Protein AF-0000000080331814 (afdb_homodimer)

pLDDT: mean 89.41, std 17.68, range [26.25, 98.94]

Organism: NCBI:txid40318

Sequence (288 aa):
MAIQRHTEAPDCISMGGTANLFTMTERSGIGAMTGTIDGAAYGENTSDLNSVGNGRFEYTMCHVFLDKCGSKLRTQDRAVLQTSTEDGVSTLEVEYTVVEATGRFAGYGGAFRSRGWLSMREGENGIDQHAVGVVRFEGEICRKMAIQRHTEAPDCISMGGTANLFTMTERSGIGAMTGTIDGAAYGENTSDLNSVGNGRFEYTMCHVFLDKCGSKLRTQDRAVLQTSTEDGVSTLEVEYTVVEATGRFAGYGGAFRSRGWLSMREGENGIDQHAVGVVRFEGEICRK

Nearest PDB structures (foldseek):
  8wv0-assembly1_B  TM=3.556E-01  e=1.911E+00  Burkholderia pseudomallei
  5mds-assembly1_C  TM=2.615E-01  e=4.625E-01  Vibrio harveyi
  8wv0-assembly1_A  TM=2.380E-01  e=8.075E-01  Burkholderia pseudomallei
  7nsu-assembly1_F  TM=1.486E-01  e=2.866E+00  Escherichia coli K-12
  5mds-assembly1_C  TM=2.625E-01  e=1.090E+00  Vibrio harveyi

Solvent-accessible surface area (backbone atoms only — not comparable to full-atom values): 14308 Å² total; per-residue (Å²): 130,84,75,74,72,71,76,71,80,70,64,57,47,72,38,40,38,37,29,29,34,40,35,77,51,100,48,32,32,40,24,9,31,41,54,67,54,41,8,18,34,40,40,34,55,74,45,67,80,37,76,77,54,93,54,28,30,40,32,33,30,36,37,43,38,32,24,52,87,64,25,34,40,30,29,51,30,46,37,39,40,38,54,42,92,81,79,48,46,24,40,38,38,37,40,37,31,50,76,42,42,32,68,88,41,45,66,42,32,51,49,37,35,35,43,36,39,38,29,55,75,86,71,75,72,82,81,77,77,45,35,39,33,42,34,38,34,39,48,46,32,31,54,121,129,82,75,76,74,71,75,71,80,68,65,56,47,73,38,40,38,40,27,28,35,40,33,76,53,99,50,32,31,39,22,10,31,41,52,67,54,42,10,18,33,41,38,36,53,72,45,70,81,36,76,75,54,93,52,26,30,40,34,33,31,36,36,42,38,33,24,52,85,63,26,33,41,30,28,50,27,46,36,39,38,38,55,40,91,81,79,46,47,23,38,39,36,37,40,37,32,51,76,45,42,33,67,91,40,47,64,42,33,51,47,37,36,34,43,36,38,37,29,52,76,87,73,74,75,78,82,79,76,44,35,40,33,43,34,39,35,40,48,46,32,31,54,122

Foldseek 3Di:
DPPPPPVPQDQKDWDWWKWKKKAQDPFKIKTQTDDPAGGIKIKGFPFDWDDPDQQKTKGKMWMWGAHPVGKIWIWIKIKMWHADPPPQKIKIKMKTWTDDTDDSCPQKTDIKMKIWIKHQDPDDDDPRRMIIIMIIITDMIGGD/DPPPPPVPQDQKDWDWWKWKKKAADPFKIKIQTDDPAGGIKIKGFPFDWDDPDPQKTKGKMWMWGAHPVGKIWIWIKIKMWHADPPPQKIKIKMKTWTDDTDDSCPQKTDIKMKIWIKHQDPDDDPPRGMIIIMIIITDMIGGD

Secondary structure (DSSP, 8-state):
----------SEEEEEEEEEEEESSSSEEEEEEEESS-EEEEEEESS--EEEETTEEEEEEEEEEEETTS-EEEEEEEEEEE--SSSSEEEEEEEEEEEEE-GGGTTEEEEEEEEEEEEE-S-S-GGG--EEEEEEEEEEEEE-/----------SEEEEEEEEEEEESSSSEEEEEEEESS-EEEEEEESS--EEEETTEEEEEEEEEEEETTS-EEEEEEEEEEE--SSSSEEEEEEEEEEEEE-GGGTTEEEEEEEEEEEEE-S-S-GGG--EEEEEEEEEEEEE-

Radius of gyration: 20.32 Å; Cα contacts (8 Å, |Δi|>4): 797; chains: 2; bounding box: 65×54×67 Å

Structure (mmCIF, N/CA/C/O backbone):
data_AF-0000000080331814-model_v1
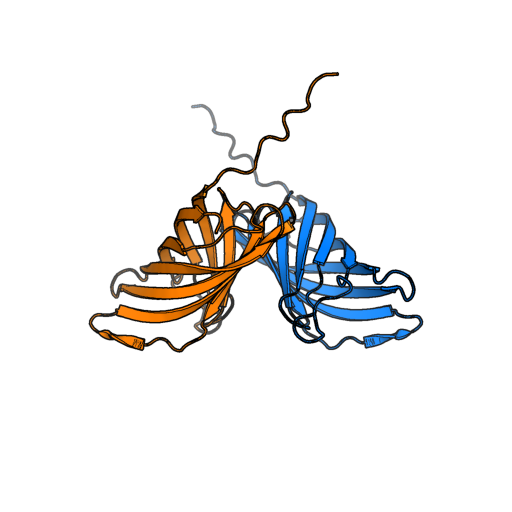#
loop_
_entity.id
_entity.type
_entity.pdbx_description
1 polymer 'Dirigent protein'
#
loop_
_atom_site.group_PDB
_atom_site.id
_atom_site.type_symbol
_atom_site.label_atom_id
_atom_site.label_alt_id
_atom_site.label_comp_id
_atom_site.label_asym_id
_atom_site.label_entity_id
_atom_site.label_seq_id
_atom_site.pdbx_PDB_ins_code
_atom_site.Cartn_x
_atom_site.Cartn_y
_atom_site.Cartn_z
_atom_site.occupancy
_atom_site.B_iso_or_equiv
_atom_site.auth_seq_id
_atom_site.auth_comp_id
_atom_site.auth_asym_id
_atom_site.auth_atom_id
_atom_site.pdbx_PDB_model_num
ATOM 1 N N . MET A 1 1 ? 9.82 -7.922 43.5 1 26.25 1 MET A N 1
ATOM 2 C CA . MET A 1 1 ? 8.844 -7.785 42.406 1 26.25 1 MET A CA 1
ATOM 3 C C . MET A 1 1 ? 9.219 -6.641 41.469 1 26.25 1 MET A C 1
ATOM 5 O O . MET A 1 1 ? 9.258 -5.48 41.875 1 26.25 1 MET A O 1
ATOM 9 N N . ALA A 1 2 ? 10.078 -6.883 40.469 1 36.19 2 ALA A N 1
ATOM 10 C CA . ALA A 1 2 ? 10.508 -5.836 39.531 1 36.19 2 ALA A CA 1
ATOM 11 C C . ALA A 1 2 ? 9.305 -5.145 38.875 1 36.19 2 ALA A C 1
ATOM 13 O O . ALA A 1 2 ? 8.398 -5.809 38.375 1 36.19 2 ALA A O 1
ATOM 14 N N . ILE A 1 3 ? 8.891 -4.047 39.312 1 35.62 3 ILE A N 1
ATOM 15 C CA . ILE A 1 3 ? 7.82 -3.277 38.688 1 35.62 3 ILE A CA 1
ATOM 16 C C . ILE A 1 3 ? 8.094 -3.135 37.188 1 35.62 3 ILE A C 1
ATOM 18 O O . ILE A 1 3 ? 9.148 -2.65 36.812 1 35.62 3 ILE A O 1
ATOM 22 N N . GLN A 1 4 ? 7.77 -4.066 36.375 1 38.66 4 GLN A N 1
ATOM 23 C CA . GLN A 1 4 ? 7.746 -3.889 34.906 1 38.66 4 GLN A CA 1
ATOM 24 C C . GLN A 1 4 ? 7.199 -2.514 34.531 1 38.66 4 GLN A C 1
ATOM 26 O O . GLN A 1 4 ? 6.051 -2.191 34.844 1 38.66 4 GLN A O 1
ATOM 31 N N . ARG A 1 5 ? 7.957 -1.479 34.688 1 39.69 5 ARG A N 1
ATOM 32 C CA . ARG A 1 5 ? 7.613 -0.123 34.25 1 39.69 5 ARG A CA 1
ATOM 33 C C . ARG A 1 5 ? 6.855 -0.128 32.938 1 39.69 5 ARG A C 1
ATOM 35 O O . ARG A 1 5 ? 7.367 -0.611 31.922 1 39.69 5 ARG A O 1
ATOM 42 N N . HIS A 1 6 ? 5.555 -0.358 32.938 1 45.66 6 HIS A N 1
ATOM 43 C CA . HIS A 1 6 ? 4.699 -0.081 31.781 1 45.66 6 HIS A CA 1
ATOM 44 C C . HIS A 1 6 ? 5.129 1.192 31.062 1 45.66 6 HIS A C 1
ATOM 46 O O . HIS A 1 6 ? 5.082 2.281 31.641 1 45.66 6 HIS A O 1
ATOM 52 N N . THR A 1 7 ? 6.152 1.282 30.422 1 54.88 7 THR A N 1
ATOM 53 C CA . THR A 1 7 ? 6.617 2.475 29.719 1 54.88 7 THR A CA 1
ATOM 54 C C . THR A 1 7 ? 5.441 3.236 29.109 1 54.88 7 THR A C 1
ATOM 56 O O . THR A 1 7 ? 4.699 2.688 28.297 1 54.88 7 THR A O 1
ATOM 59 N N . GLU A 1 8 ? 4.816 4.121 29.828 1 68.38 8 GLU A N 1
ATOM 60 C CA . GLU A 1 8 ? 3.688 4.969 29.453 1 68.38 8 GLU A CA 1
ATOM 61 C C . GLU A 1 8 ? 3.852 5.527 28.047 1 68.38 8 GLU A C 1
ATOM 63 O O . GLU A 1 8 ? 4.945 5.938 27.656 1 68.38 8 GLU A O 1
ATOM 68 N N . ALA A 1 9 ? 2.961 5.18 27.109 1 80.56 9 ALA A N 1
ATOM 69 C CA . ALA A 1 9 ? 2.943 5.754 25.766 1 80.56 9 ALA A CA 1
ATOM 70 C C . ALA A 1 9 ? 3.227 7.254 25.812 1 80.56 9 ALA A C 1
ATOM 72 O O . ALA A 1 9 ? 2.703 7.965 26.672 1 80.56 9 ALA A O 1
ATOM 73 N N . PRO A 1 10 ? 4.25 7.801 25.078 1 91.56 10 PRO A N 1
ATOM 74 C CA . PRO A 1 10 ? 4.594 9.227 25.047 1 91.56 10 PRO A CA 1
ATOM 75 C C . PRO A 1 10 ? 3.396 10.117 24.734 1 91.56 10 PRO A C 1
ATOM 77 O O . PRO A 1 10 ? 2.4 9.648 24.188 1 91.56 10 PRO A O 1
ATOM 80 N N . ASP A 1 11 ? 3.469 11.375 25.109 1 96 11 ASP A N 1
ATOM 81 C CA . ASP A 1 11 ? 2.42 12.352 24.828 1 96 11 ASP A CA 1
ATOM 82 C C . ASP A 1 11 ? 2.309 12.617 23.328 1 96 11 ASP A C 1
ATOM 84 O O . ASP A 1 11 ? 1.222 12.906 22.828 1 96 11 ASP A O 1
ATOM 88 N N . CYS A 1 12 ? 3.5 12.609 22.703 1 98.19 12 CYS A N 1
ATOM 89 C CA . CYS A 1 12 ? 3.527 12.828 21.266 1 98.19 12 CYS A CA 1
ATOM 90 C C . CYS A 1 12 ? 4.398 11.789 20.578 1 98.19 12 CYS A C 1
ATOM 92 O O . CYS A 1 12 ? 5.352 11.273 21.156 1 98.19 12 CYS A O 1
ATOM 94 N N . ILE A 1 13 ? 4.074 11.469 19.328 1 98.06 13 ILE A N 1
ATOM 95 C CA . ILE A 1 13 ? 4.875 10.648 18.438 1 98.06 13 ILE A CA 1
ATOM 96 C C . ILE A 1 13 ? 5.469 11.516 17.328 1 98.06 13 ILE A C 1
ATOM 98 O O . ILE A 1 13 ? 4.738 12.211 16.609 1 98.06 13 ILE A O 1
ATOM 102 N N . SER A 1 14 ? 6.828 11.523 17.297 1 98.31 14 SER A N 1
ATOM 103 C CA . SER A 1 14 ? 7.488 12.18 16.172 1 98.31 14 SER A CA 1
ATOM 104 C C . SER A 1 14 ? 7.277 11.406 14.875 1 98.31 14 SER A C 1
ATOM 106 O O . SER A 1 14 ? 7.562 10.203 14.812 1 98.31 14 SER A O 1
ATOM 108 N N . MET A 1 15 ? 6.801 12.148 13.93 1 98.44 15 MET A N 1
ATOM 109 C CA . MET A 1 15 ? 6.613 11.562 12.602 1 98.44 15 MET A CA 1
ATOM 110 C C . MET A 1 15 ? 7.789 11.898 11.688 1 98.44 15 MET A C 1
ATOM 112 O O . MET A 1 15 ? 8.164 13.062 11.555 1 98.44 15 MET A O 1
ATOM 116 N N . GLY A 1 16 ? 8.367 10.844 11.117 1 98.56 16 GLY A N 1
ATOM 117 C CA . GLY A 1 16 ? 9.484 11.055 10.211 1 98.56 16 GLY A CA 1
ATOM 118 C C . GLY A 1 16 ? 9.805 9.844 9.367 1 98.56 16 GLY A C 1
ATOM 119 O O . GLY A 1 16 ? 9.617 8.703 9.805 1 98.56 16 GLY A O 1
ATOM 120 N N . GLY A 1 17 ? 10.297 10.125 8.164 1 98.62 17 GLY A N 1
ATOM 121 C CA . GLY A 1 17 ? 10.688 9.055 7.25 1 98.62 17 GLY A CA 1
ATOM 122 C C . GLY A 1 17 ? 10.508 9.43 5.789 1 98.62 17 GLY A C 1
ATOM 123 O O . GLY A 1 17 ? 10.445 10.609 5.445 1 98.62 17 GLY A O 1
ATOM 124 N N . T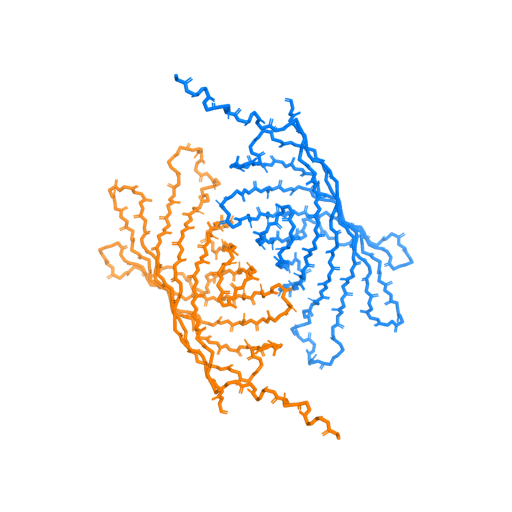HR A 1 18 ? 10.562 8.359 4.941 1 98.75 18 THR A N 1
ATOM 125 C CA . THR A 1 18 ? 10.43 8.523 3.498 1 98.75 18 THR A CA 1
ATOM 126 C C . THR A 1 18 ? 9.477 7.484 2.92 1 98.75 18 THR A C 1
ATOM 128 O O . THR A 1 18 ? 9.156 6.496 3.582 1 98.75 18 THR A O 1
ATOM 131 N N . ALA A 1 19 ? 9.016 7.805 1.77 1 98.62 19 ALA A N 1
ATOM 132 C CA . ALA A 1 19 ? 8.195 6.852 1.021 1 98.62 19 ALA A CA 1
ATOM 133 C C . ALA A 1 19 ? 8.531 6.895 -0.467 1 98.62 19 ALA A C 1
ATOM 135 O O . ALA A 1 19 ? 8.648 7.973 -1.053 1 98.62 19 ALA A O 1
ATOM 136 N N . AS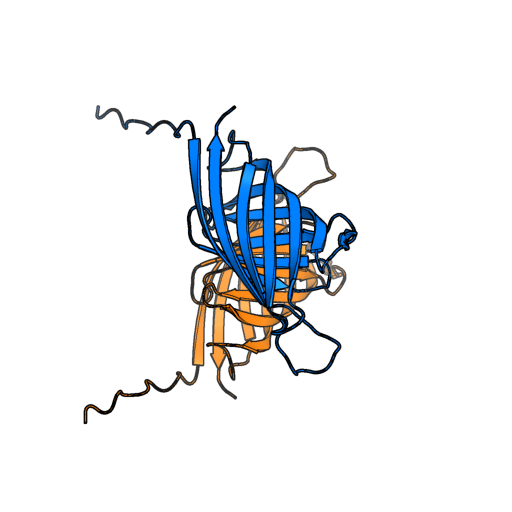N A 1 20 ? 8.742 5.754 -1.083 1 98.31 20 ASN A N 1
ATOM 137 C CA . ASN A 1 20 ? 8.656 5.629 -2.533 1 98.31 20 ASN A CA 1
ATOM 138 C C . ASN A 1 20 ? 7.211 5.434 -2.994 1 98.31 20 ASN A C 1
ATOM 140 O O . ASN A 1 20 ? 6.473 4.633 -2.418 1 98.31 20 ASN A O 1
ATOM 144 N N . LEU A 1 21 ? 6.871 6.148 -3.994 1 96.94 21 LEU A N 1
ATOM 145 C CA . LEU A 1 21 ? 5.473 6.148 -4.414 1 96.94 21 LEU A CA 1
ATOM 146 C C . LEU A 1 21 ? 5.34 5.664 -5.855 1 96.94 21 LEU A C 1
ATOM 148 O O . LEU A 1 21 ? 6.262 5.828 -6.656 1 96.94 21 LEU A O 1
ATOM 152 N N . PHE A 1 22 ? 4.168 5.133 -6.176 1 95.94 22 PHE A N 1
ATOM 153 C CA . PHE A 1 22 ? 3.742 4.699 -7.5 1 95.94 22 PHE A CA 1
ATOM 154 C C . PHE A 1 22 ? 2.264 4.996 -7.719 1 95.94 22 PHE A C 1
ATOM 156 O O . PHE A 1 22 ? 1.422 4.625 -6.898 1 95.94 22 PHE A O 1
ATOM 163 N N . THR A 1 23 ? 1.983 5.738 -8.773 1 95.12 23 THR A N 1
ATOM 164 C CA . THR A 1 23 ? 0.582 5.992 -9.086 1 95.12 23 THR A CA 1
ATOM 165 C C . THR A 1 23 ? -0.022 4.824 -9.859 1 95.12 23 THR A C 1
ATOM 167 O O . THR A 1 23 ? 0.561 4.352 -10.836 1 95.12 23 THR A O 1
ATOM 170 N N . MET A 1 24 ? -1.167 4.426 -9.445 1 93.5 24 MET A N 1
ATOM 171 C CA . MET A 1 24 ? -1.86 3.305 -10.078 1 93.5 24 MET A CA 1
ATOM 172 C C . MET A 1 24 ? -2.863 3.801 -11.109 1 93.5 24 MET A C 1
ATOM 174 O O . MET A 1 24 ? -3.049 3.168 -12.156 1 93.5 24 MET A O 1
ATOM 178 N N . THR A 1 25 ? -3.586 4.828 -10.734 1 92.31 25 THR A N 1
ATOM 179 C CA . 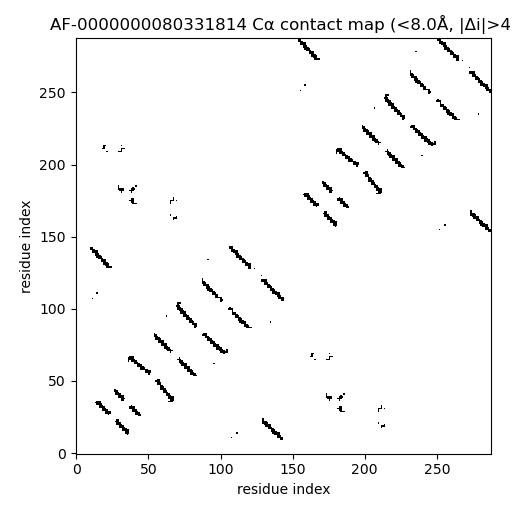THR A 1 25 ? -4.512 5.523 -11.617 1 92.31 25 THR A CA 1
ATOM 180 C C . THR A 1 25 ? -4.242 7.027 -11.609 1 92.31 25 THR A C 1
ATOM 182 O O . THR A 1 25 ? -3.303 7.492 -10.961 1 92.31 25 THR A O 1
ATOM 185 N N . GLU A 1 26 ? -5.074 7.766 -12.266 1 88.62 26 GLU A N 1
ATOM 186 C CA . GLU A 1 26 ? -4.965 9.219 -12.234 1 88.62 26 GLU A CA 1
ATOM 187 C C . GLU A 1 26 ? -5.32 9.773 -10.859 1 88.62 26 GLU A C 1
ATOM 189 O O . GLU A 1 26 ? -4.992 10.922 -10.539 1 88.62 26 GLU A O 1
ATOM 194 N N . ARG A 1 27 ? -5.93 8.906 -10.008 1 94.25 27 ARG A N 1
ATOM 195 C CA . ARG A 1 27 ? -6.461 9.461 -8.766 1 94.25 27 ARG A CA 1
ATOM 196 C C . ARG A 1 27 ? -5.902 8.719 -7.551 1 94.25 27 ARG A C 1
ATOM 198 O O . ARG A 1 27 ? -6.18 9.086 -6.41 1 94.25 27 ARG A O 1
ATOM 205 N N . SER A 1 28 ? -5.156 7.633 -7.867 1 96.31 28 SER A N 1
ATOM 206 C CA . SER A 1 28 ? -4.762 6.844 -6.707 1 96.31 28 SER A CA 1
ATOM 207 C C . SER A 1 28 ? -3.332 6.332 -6.844 1 96.31 28 SER A C 1
ATOM 209 O O . SER A 1 28 ? -2.807 6.238 -7.957 1 96.31 28 SER A O 1
ATOM 211 N N . GLY A 1 29 ? -2.688 6.055 -5.73 1 97.12 29 GLY A N 1
ATOM 212 C CA . GLY A 1 29 ? -1.343 5.508 -5.68 1 97.12 29 GLY A CA 1
ATOM 213 C C . GLY A 1 29 ? -1.039 4.789 -4.379 1 97.12 29 GLY A C 1
ATOM 214 O O . GLY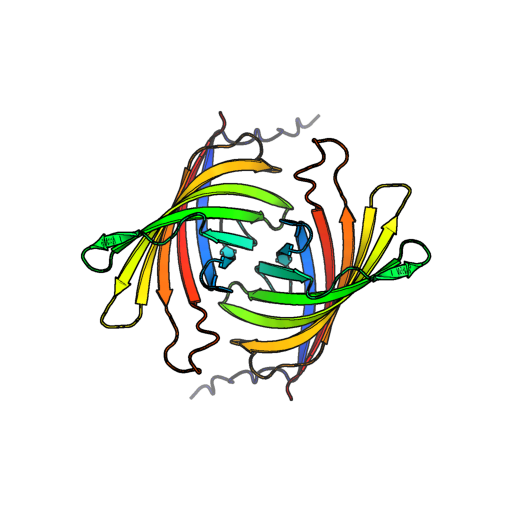 A 1 29 ? -1.837 4.832 -3.439 1 97.12 29 GLY A O 1
ATOM 215 N N . ILE A 1 30 ? 0.122 4.133 -4.387 1 98.5 30 ILE A N 1
ATOM 216 C CA . ILE A 1 30 ? 0.613 3.461 -3.189 1 98.5 30 ILE A CA 1
ATOM 217 C C . ILE A 1 30 ? 2.025 3.947 -2.867 1 98.5 30 ILE A C 1
ATOM 219 O O . ILE A 1 30 ? 2.711 4.5 -3.732 1 98.5 30 ILE A O 1
ATOM 223 N N . GLY A 1 31 ? 2.396 3.754 -1.616 1 98.62 31 GLY A N 1
ATOM 224 C CA . GLY A 1 31 ? 3.736 4.078 -1.151 1 98.62 31 GLY A CA 1
ATOM 225 C C . GLY A 1 31 ? 4.32 3.02 -0.233 1 98.62 31 GLY A C 1
ATOM 226 O O . GLY A 1 31 ? 3.609 2.457 0.604 1 98.62 31 GLY A O 1
ATOM 227 N N . ALA A 1 32 ? 5.539 2.697 -0.421 1 98.81 32 ALA A N 1
ATOM 228 C CA . ALA A 1 32 ? 6.328 1.922 0.534 1 98.81 32 ALA A CA 1
ATOM 229 C C . ALA A 1 32 ? 7.07 2.836 1.503 1 98.81 32 ALA A C 1
ATOM 231 O O . ALA A 1 32 ? 7.926 3.625 1.09 1 98.81 32 ALA A O 1
ATOM 232 N N . MET A 1 33 ? 6.734 2.672 2.76 1 98.62 33 MET A N 1
ATOM 233 C CA . MET A 1 33 ? 7.16 3.654 3.754 1 98.62 33 MET A CA 1
ATOM 234 C C . MET A 1 33 ? 8.32 3.119 4.59 1 98.62 33 MET A C 1
ATOM 236 O O . MET A 1 33 ? 8.336 1.941 4.949 1 98.62 33 MET A O 1
ATOM 240 N N . THR A 1 34 ? 9.211 4.047 4.91 1 98.44 34 THR A N 1
ATOM 241 C CA . THR A 1 34 ? 10.289 3.824 5.863 1 98.44 34 THR A CA 1
ATOM 242 C C . THR A 1 34 ? 10.328 4.93 6.91 1 98.44 34 THR A C 1
ATOM 244 O O . THR A 1 34 ? 10.344 6.113 6.574 1 98.44 34 THR A O 1
ATOM 247 N N . GLY A 1 35 ? 10.414 4.578 8.219 1 98.44 35 GLY A N 1
ATOM 248 C CA . GLY A 1 35 ? 10.43 5.551 9.297 1 98.44 35 GLY A CA 1
ATOM 249 C C . GLY A 1 35 ? 9.445 5.234 10.406 1 98.44 35 GLY A C 1
ATOM 250 O O . GLY A 1 35 ? 9.297 4.074 10.805 1 98.44 35 GLY A O 1
ATOM 251 N N . THR A 1 36 ? 8.773 6.297 10.922 1 98.5 36 THR A N 1
ATOM 252 C CA . THR A 1 36 ? 7.797 6.113 11.992 1 98.5 36 THR A CA 1
ATOM 253 C C . THR A 1 36 ? 6.695 5.152 11.555 1 98.5 36 THR A C 1
ATOM 255 O O . THR A 1 36 ? 6.234 4.328 12.352 1 98.5 36 THR A O 1
ATOM 258 N N . ILE A 1 37 ? 6.293 5.391 10.359 1 98.12 37 ILE A N 1
ATOM 259 C CA . ILE A 1 37 ? 5.496 4.348 9.727 1 98.12 37 ILE A CA 1
ATOM 260 C C . ILE A 1 37 ? 6.379 3.504 8.812 1 98.12 37 ILE A C 1
ATOM 262 O O . ILE A 1 37 ? 6.988 4.027 7.871 1 98.12 37 ILE A O 1
ATOM 266 N N . ASP A 1 38 ? 6.477 2.256 9.156 1 98.5 38 ASP A N 1
ATOM 267 C CA . ASP A 1 38 ? 7.195 1.267 8.352 1 98.5 38 ASP A CA 1
ATOM 268 C C . ASP A 1 38 ? 6.23 0.259 7.73 1 98.5 38 ASP A C 1
ATOM 270 O O . ASP A 1 38 ? 5.832 -0.711 8.383 1 98.5 38 ASP A O 1
ATOM 274 N N . GLY A 1 39 ? 5.836 0.552 6.52 1 98.62 39 GLY A N 1
ATOM 275 C CA . GLY A 1 39 ? 4.805 -0.253 5.883 1 98.62 39 GLY A CA 1
ATOM 276 C C . GLY A 1 39 ? 4.266 0.366 4.609 1 98.62 39 GLY A C 1
ATOM 277 O O . GLY A 1 39 ? 5.031 0.737 3.719 1 98.62 39 GLY A O 1
ATOM 278 N N . ALA A 1 40 ? 2.975 0.422 4.551 1 98.81 40 ALA A N 1
ATOM 279 C CA . ALA A 1 40 ? 2.324 0.767 3.287 1 98.81 40 ALA A CA 1
ATOM 280 C C . ALA A 1 40 ? 1.476 2.027 3.434 1 98.81 40 ALA A C 1
ATOM 282 O O . ALA A 1 40 ? 0.98 2.326 4.523 1 98.81 40 ALA A O 1
ATOM 283 N N . ALA A 1 41 ? 1.291 2.738 2.389 1 98.88 41 ALA A N 1
ATOM 284 C CA . ALA A 1 41 ? 0.32 3.824 2.279 1 98.88 41 ALA A CA 1
ATOM 285 C C . ALA A 1 41 ? -0.486 3.711 0.988 1 98.88 41 ALA A C 1
ATOM 287 O O . ALA A 1 41 ? 0.057 3.354 -0.06 1 98.88 41 ALA A O 1
ATOM 288 N N . TYR A 1 42 ? -1.752 3.938 1.095 1 98.75 42 TYR A N 1
ATOM 289 C CA . TYR A 1 42 ? -2.637 4.16 -0.042 1 98.75 42 TYR A CA 1
ATOM 290 C C . TYR A 1 42 ? -3.203 5.578 -0.023 1 98.75 42 TYR A C 1
ATOM 292 O O . TYR A 1 42 ? -3.65 6.059 1.021 1 98.75 42 TYR A O 1
ATOM 300 N N . GLY A 1 43 ? -3.152 6.258 -1.164 1 98.5 43 GLY A N 1
ATOM 301 C CA . GLY A 1 43 ? -3.723 7.59 -1.302 1 98.5 43 GLY A CA 1
ATOM 302 C C . GLY A 1 43 ? -4.66 7.715 -2.488 1 98.5 43 GLY A C 1
ATOM 303 O O . GLY A 1 43 ? -4.43 7.109 -3.535 1 98.5 43 GLY A O 1
ATOM 304 N N . GLU A 1 44 ? -5.629 8.562 -2.307 1 98 44 GLU A N 1
ATOM 305 C CA . GLU A 1 44 ? -6.578 8.836 -3.381 1 98 44 GLU A CA 1
ATOM 306 C C . GLU A 1 44 ? -7.055 10.281 -3.34 1 98 44 GLU A C 1
ATOM 308 O O . GLU A 1 44 ? -7.328 10.82 -2.266 1 98 44 GLU A O 1
ATOM 313 N N . ASN A 1 45 ? -7.191 10.883 -4.543 1 98.25 45 ASN A N 1
ATOM 314 C CA . ASN A 1 45 ? -7.766 12.219 -4.641 1 98.25 45 ASN A CA 1
ATOM 315 C C . ASN A 1 45 ? -9.242 12.227 -4.27 1 98.25 45 ASN A C 1
ATOM 317 O O . ASN A 1 45 ? -10.016 11.406 -4.77 1 98.25 45 ASN A O 1
ATOM 321 N N . THR A 1 46 ? -9.625 13.164 -3.43 1 98.5 46 THR A N 1
ATOM 322 C CA . THR A 1 46 ? -11.031 13.297 -3.064 1 98.5 46 THR A CA 1
ATOM 323 C C . THR A 1 46 ? -11.656 14.508 -3.75 1 98.5 46 THR A C 1
ATOM 325 O O . THR A 1 46 ? -12.867 14.734 -3.637 1 98.5 46 THR A O 1
ATOM 328 N N . SER A 1 47 ? -10.859 15.266 -4.406 1 98.06 47 SER A N 1
ATOM 329 C CA . SER A 1 47 ? -11.328 16.359 -5.25 1 98.06 47 SER A CA 1
ATOM 330 C C . SER A 1 47 ? -10.57 16.406 -6.574 1 98.06 47 SER A C 1
ATOM 332 O O . SER A 1 47 ? -9.555 15.727 -6.73 1 98.06 47 SER A O 1
ATOM 334 N N . ASP A 1 48 ? -11.125 17.125 -7.52 1 96.69 48 ASP A N 1
ATOM 335 C CA . ASP A 1 48 ? -10.383 17.406 -8.742 1 96.69 48 ASP A CA 1
ATOM 336 C C . ASP A 1 48 ? -9.211 18.359 -8.477 1 96.69 48 ASP A C 1
ATOM 338 O O . ASP A 1 48 ? -9.195 19.047 -7.453 1 96.69 48 ASP A O 1
ATOM 342 N N . LEU A 1 49 ? -8.258 18.25 -9.391 1 95.62 49 LEU A N 1
ATOM 343 C CA . LEU A 1 49 ? -7.164 19.219 -9.352 1 95.62 49 LEU A CA 1
ATOM 344 C C . LEU A 1 49 ? -7.664 20.609 -9.711 1 95.62 49 LEU A C 1
ATOM 346 O O . LEU A 1 49 ? -8.273 20.797 -10.758 1 95.62 49 LEU A O 1
ATOM 350 N N . ASN A 1 50 ? -7.383 21.516 -8.797 1 97.12 50 ASN A N 1
ATOM 351 C CA . ASN A 1 50 ? -7.734 22.906 -9.023 1 97.12 50 ASN A CA 1
ATOM 352 C C . ASN A 1 50 ? -6.508 23.75 -9.367 1 97.12 50 ASN A C 1
ATOM 354 O O . ASN A 1 50 ? -5.641 23.969 -8.516 1 97.12 50 ASN A O 1
ATOM 358 N N . SER A 1 51 ? -6.465 24.266 -10.562 1 96 51 SER A N 1
ATOM 359 C CA . SER A 1 51 ? -5.348 25.125 -10.953 1 96 51 SER A CA 1
ATOM 360 C C . SER A 1 51 ? -5.438 26.5 -10.289 1 96 51 SER A C 1
ATOM 362 O O . SER A 1 51 ? -6.473 27.156 -10.359 1 96 51 SER A O 1
ATOM 364 N N . VAL A 1 52 ? -4.324 26.859 -9.641 1 95.12 52 VAL A N 1
ATOM 365 C CA . VAL A 1 52 ? -4.328 28.172 -8.992 1 95.12 52 VAL A CA 1
ATOM 366 C C . VAL A 1 52 ? -3.33 29.094 -9.688 1 95.12 52 VAL A C 1
ATOM 368 O O . VAL A 1 52 ? -2.926 30.125 -9.133 1 95.12 52 VAL A O 1
ATOM 371 N N . GLY A 1 53 ? -2.885 28.656 -10.891 1 91.5 53 GLY A N 1
ATOM 372 C CA . GLY A 1 53 ? -1.987 29.453 -11.711 1 91.5 53 GLY A CA 1
ATOM 373 C C . GLY A 1 53 ? -0.549 28.984 -11.656 1 91.5 53 GLY A C 1
ATOM 374 O O . GLY A 1 53 ? -0.149 28.297 -10.711 1 91.5 53 GLY A O 1
ATOM 375 N N . ASN A 1 54 ? 0.294 29.25 -12.672 1 91 54 ASN A N 1
ATOM 376 C CA . ASN A 1 54 ? 1.734 29.031 -12.75 1 91 54 ASN A CA 1
ATOM 377 C C . ASN A 1 54 ? 2.086 27.562 -12.531 1 91 54 ASN A C 1
ATOM 379 O O . ASN A 1 54 ? 3.053 27.234 -11.828 1 91 54 ASN A O 1
ATOM 383 N N . GLY A 1 55 ? 1.205 26.625 -12.961 1 91.31 55 GLY A N 1
ATOM 384 C CA . GLY A 1 55 ? 1.506 25.203 -12.875 1 91.31 55 GLY A CA 1
ATOM 385 C C . GLY A 1 55 ? 1.253 24.625 -11.5 1 91.31 55 GLY A C 1
ATOM 386 O O . GLY A 1 55 ? 1.717 23.531 -11.188 1 91.31 55 GLY A O 1
ATOM 387 N N . ARG A 1 56 ? 0.589 25.422 -10.742 1 95.12 56 ARG A N 1
ATOM 388 C CA . ARG A 1 56 ? 0.276 25 -9.383 1 95.12 56 ARG A CA 1
ATOM 389 C C . ARG A 1 56 ? -1.163 24.5 -9.281 1 95.12 56 ARG A C 1
ATOM 391 O O . ARG A 1 56 ? -2.086 25.156 -9.766 1 95.12 56 ARG A O 1
ATOM 398 N N . PHE A 1 57 ? -1.306 23.312 -8.602 1 96.56 57 PHE A N 1
ATOM 399 C CA . PHE A 1 57 ? -2.621 22.719 -8.414 1 96.56 57 PHE A CA 1
ATOM 400 C C . PHE A 1 57 ? -2.867 22.406 -6.938 1 96.56 57 PHE A C 1
ATOM 402 O O . PHE A 1 57 ? -1.97 21.938 -6.238 1 96.56 57 PHE A O 1
ATOM 409 N N . GLU A 1 58 ? -4.055 22.672 -6.488 1 98.31 58 GLU A N 1
ATOM 410 C CA . GLU A 1 58 ? -4.5 22.328 -5.145 1 98.31 58 GLU A CA 1
ATOM 411 C C . GLU A 1 58 ? -5.656 21.344 -5.184 1 98.31 58 GLU A C 1
ATOM 413 O O . GLU A 1 58 ? -6.547 21.438 -6.027 1 98.31 58 GLU A O 1
ATOM 418 N N . TYR A 1 59 ? -5.641 20.391 -4.301 1 98.06 59 TYR A N 1
ATOM 419 C CA . TYR A 1 59 ? -6.707 19.406 -4.246 1 98.06 59 TYR A CA 1
ATOM 420 C C . TYR A 1 59 ? -6.723 18.688 -2.896 1 98.06 59 TYR A C 1
ATOM 422 O O . TYR A 1 59 ? -5.867 18.938 -2.045 1 98.06 59 TYR A O 1
ATOM 430 N N . THR A 1 60 ? -7.742 17.969 -2.627 1 98.75 60 THR A N 1
ATOM 431 C CA . THR A 1 60 ? -7.871 17.219 -1.386 1 98.75 60 THR A CA 1
ATOM 432 C C . THR A 1 60 ? -7.715 15.719 -1.645 1 98.75 60 THR A C 1
ATOM 434 O O . THR A 1 60 ? -7.973 15.25 -2.754 1 98.75 60 THR A O 1
ATOM 437 N N . MET A 1 61 ? -7.152 15.055 -0.676 1 98.62 61 MET A N 1
ATOM 438 C CA . MET A 1 61 ? -6.91 13.617 -0.717 1 98.62 61 MET A CA 1
ATOM 439 C C . MET A 1 61 ? -7.344 12.953 0.587 1 98.62 61 MET A C 1
ATOM 441 O O . MET A 1 61 ? -7.66 13.641 1.561 1 98.62 61 MET A O 1
ATOM 445 N N . CYS A 1 62 ? -7.398 11.625 0.587 1 98.62 62 CYS A N 1
ATOM 446 C CA . CYS A 1 62 ? -7.367 10.789 1.781 1 98.62 62 CYS A CA 1
ATOM 447 C C . CYS A 1 62 ? -6.27 9.734 1.681 1 98.62 62 CYS A C 1
ATOM 449 O O . CYS A 1 62 ? -5.867 9.352 0.579 1 98.62 62 CYS A O 1
ATOM 451 N N . HIS A 1 63 ? -5.746 9.328 2.818 1 98.75 63 HIS A N 1
ATOM 452 C CA . HIS A 1 63 ? -4.738 8.273 2.881 1 98.75 63 HIS A CA 1
ATOM 453 C C . HIS A 1 63 ? -5.078 7.25 3.959 1 98.75 63 HIS A C 1
ATOM 455 O O . HIS A 1 63 ? -5.707 7.59 4.965 1 98.75 63 HIS A O 1
ATOM 461 N N . VAL A 1 64 ? -4.723 6.051 3.73 1 98.69 64 VAL A N 1
ATOM 462 C CA . VAL A 1 64 ? -4.57 5.012 4.746 1 98.69 64 VAL A CA 1
ATOM 463 C C . VAL A 1 64 ? -3.104 4.609 4.859 1 98.69 64 VAL A C 1
ATOM 465 O O . VAL A 1 64 ? -2.477 4.238 3.865 1 98.69 64 VAL A O 1
ATOM 468 N N . PHE A 1 65 ? -2.584 4.75 6.066 1 98.75 65 PHE A N 1
ATOM 469 C CA . PHE A 1 65 ? -1.249 4.266 6.402 1 98.75 65 PHE A CA 1
ATOM 470 C C . PHE A 1 65 ? -1.326 2.992 7.234 1 98.75 65 PHE A C 1
ATOM 472 O O . PHE A 1 65 ? -2.041 2.943 8.242 1 98.75 65 PHE A O 1
ATOM 479 N N . LEU A 1 66 ? -0.609 1.977 6.805 1 98.75 66 LEU A N 1
ATOM 480 C CA . LEU A 1 66 ? -0.597 0.686 7.484 1 98.75 66 LEU A CA 1
ATOM 481 C C . LEU A 1 66 ? 0.825 0.287 7.867 1 98.75 66 LE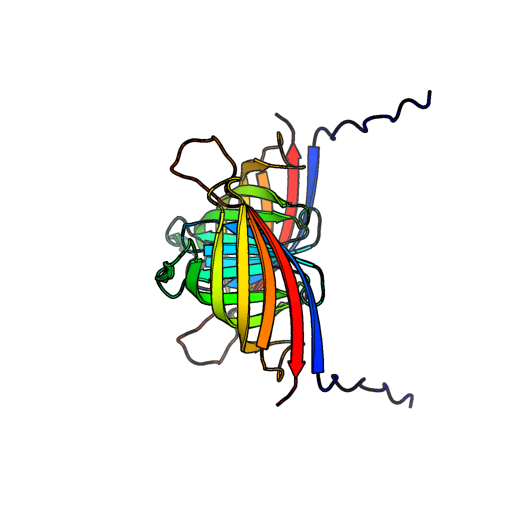U A C 1
ATOM 483 O O . LEU A 1 66 ? 1.668 0.067 6.996 1 98.75 66 LEU A O 1
ATOM 487 N N . ASP A 1 67 ? 1.035 0.194 9.172 1 98.62 67 ASP A N 1
ATOM 488 C CA . ASP A 1 67 ? 2.328 -0.242 9.688 1 98.62 67 ASP A CA 1
ATOM 489 C C . ASP A 1 67 ? 2.434 -1.766 9.695 1 98.62 67 ASP A C 1
ATOM 491 O O . ASP A 1 67 ? 1.424 -2.463 9.812 1 98.62 67 ASP A O 1
ATOM 495 N N . LYS A 1 68 ? 3.615 -2.248 9.664 1 98.06 68 LYS A N 1
ATOM 496 C CA . LYS A 1 68 ? 3.859 -3.686 9.641 1 98.06 68 LYS A CA 1
ATOM 497 C C . LYS A 1 68 ? 3.318 -4.359 10.898 1 98.06 68 LYS A C 1
ATOM 499 O O . LYS A 1 68 ? 3.043 -5.562 10.891 1 98.06 68 LYS A O 1
ATOM 504 N N . CYS A 1 69 ? 3.168 -3.621 11.922 1 96.31 69 CYS A N 1
ATOM 505 C CA . CYS A 1 69 ? 2.645 -4.207 13.148 1 96.31 69 CYS A CA 1
ATOM 506 C C . CYS A 1 69 ? 1.122 -4.258 13.125 1 96.31 69 CYS A C 1
ATOM 508 O O . CYS A 1 69 ? 0.498 -4.734 14.07 1 96.31 69 CYS A O 1
ATOM 510 N N . GLY A 1 70 ? 0.517 -3.73 12.117 1 96.44 70 GLY A N 1
ATOM 511 C CA . GLY A 1 70 ? -0.929 -3.775 11.969 1 96.44 70 GLY A CA 1
ATOM 512 C C . GLY A 1 70 ? -1.611 -2.484 12.375 1 96.44 70 GLY A C 1
ATOM 513 O O . GLY A 1 70 ? -2.814 -2.318 12.164 1 96.44 70 GLY A O 1
ATOM 514 N N . SER A 1 71 ? -0.845 -1.485 12.961 1 97.31 71 SER A N 1
ATOM 515 C CA . SER A 1 71 ? -1.407 -0.188 13.32 1 97.31 71 SER A CA 1
ATOM 516 C C . SER A 1 71 ? -1.697 0.651 12.078 1 97.31 71 SER A C 1
ATOM 518 O O . SER A 1 71 ? -0.979 0.562 11.086 1 97.31 71 SER A O 1
ATOM 520 N N . LYS A 1 72 ? -2.713 1.544 12.25 1 97.56 72 LYS A N 1
ATOM 521 C CA . LYS A 1 72 ? -3.172 2.262 11.062 1 97.56 72 LYS A CA 1
ATOM 522 C C . LYS A 1 72 ? -3.482 3.721 11.391 1 97.56 72 LYS A C 1
ATOM 524 O O . LYS A 1 72 ? -3.939 4.031 12.492 1 97.56 72 LYS A O 1
ATOM 529 N N . LEU A 1 73 ? -3.258 4.566 10.422 1 98.19 73 LEU A N 1
ATOM 530 C CA . LEU A 1 73 ? -3.758 5.938 10.391 1 98.19 73 LEU A CA 1
ATOM 531 C C . LEU A 1 73 ? -4.605 6.18 9.148 1 98.19 73 LEU A C 1
ATOM 533 O O . LEU A 1 73 ? -4.254 5.734 8.055 1 98.19 73 LEU A O 1
ATOM 537 N N . ARG A 1 74 ? -5.695 6.84 9.312 1 98.56 74 ARG A N 1
ATOM 538 C CA . ARG A 1 74 ? -6.441 7.43 8.203 1 98.56 74 ARG A CA 1
ATOM 539 C C . ARG A 1 74 ? -6.398 8.953 8.266 1 98.56 74 ARG A C 1
ATOM 541 O O . ARG A 1 74 ? -6.531 9.539 9.336 1 98.56 74 ARG A O 1
ATOM 548 N N . THR A 1 75 ? -6.281 9.594 7.156 1 98.75 75 THR A N 1
ATOM 549 C CA . THR A 1 75 ? -6.133 11.047 7.156 1 98.75 75 THR A CA 1
ATOM 550 C C . THR A 1 75 ? -7.031 11.68 6.098 1 98.75 75 THR A C 1
ATOM 552 O O . THR A 1 75 ? -7.453 11.008 5.152 1 98.75 75 THR A O 1
ATOM 555 N N . GLN A 1 76 ? -7.355 12.859 6.289 1 98.81 76 GLN A N 1
ATOM 556 C CA . GLN A 1 76 ? -7.883 13.797 5.301 1 98.81 76 GLN A CA 1
ATOM 557 C C . GLN A 1 76 ? -6.855 14.875 4.965 1 98.81 76 GLN A C 1
ATOM 559 O O . GLN A 1 76 ? -6.348 15.555 5.859 1 98.81 76 GLN A O 1
ATOM 564 N N . ASP A 1 77 ? -6.648 15.016 3.74 1 98.81 77 ASP A N 1
ATOM 565 C CA . ASP A 1 77 ? -5.41 15.703 3.369 1 98.81 77 ASP A CA 1
ATOM 566 C C . ASP A 1 77 ? -5.699 16.922 2.498 1 98.81 77 ASP A C 1
ATOM 568 O O . ASP A 1 77 ? -6.727 16.984 1.824 1 98.81 77 ASP A O 1
ATOM 572 N N . ARG A 1 78 ? -4.75 17.828 2.488 1 98.81 78 ARG A N 1
ATOM 573 C CA . ARG A 1 78 ? -4.594 18.891 1.503 1 98.81 78 ARG A CA 1
ATOM 574 C C . ARG A 1 78 ? -3.283 18.75 0.738 1 98.81 78 ARG A C 1
ATOM 576 O O . ARG A 1 78 ? -2.219 18.609 1.343 1 98.81 78 ARG A O 1
ATOM 583 N N . ALA A 1 79 ? -3.389 18.797 -0.566 1 98.56 79 ALA A N 1
ATOM 584 C CA . ALA A 1 79 ? -2.213 18.578 -1.404 1 98.56 79 ALA A CA 1
ATOM 585 C C . ALA A 1 79 ? -1.975 19.766 -2.336 1 98.56 79 ALA A C 1
ATOM 587 O O . ALA A 1 79 ? -2.924 20.406 -2.783 1 98.56 79 ALA A O 1
ATOM 588 N N . VAL A 1 80 ? -0.727 20 -2.6 1 97.81 80 VAL A N 1
ATOM 589 C CA . VAL A 1 80 ? -0.288 20.969 -3.594 1 97.81 80 VAL A CA 1
ATOM 590 C C . VAL A 1 80 ? 0.704 20.312 -4.555 1 97.81 80 VAL A C 1
ATOM 592 O O . VAL A 1 80 ? 1.735 19.797 -4.129 1 97.81 80 VAL A O 1
ATOM 595 N N . LEU A 1 81 ? 0.396 20.375 -5.797 1 95.75 81 LEU A N 1
ATOM 596 C CA . LEU A 1 81 ? 1.256 19.891 -6.867 1 95.75 81 LEU A CA 1
ATOM 597 C C . LEU A 1 81 ? 1.799 21.047 -7.699 1 95.75 81 LEU A C 1
ATOM 599 O O . LEU A 1 81 ? 1.033 21.891 -8.18 1 95.75 81 LEU A O 1
ATOM 603 N N . GLN A 1 82 ? 3.062 21.094 -7.785 1 94.88 82 GLN A N 1
ATOM 604 C CA . GLN A 1 82 ? 3.729 22.062 -8.656 1 94.88 82 GLN A CA 1
ATOM 605 C C . GLN A 1 82 ? 4.375 21.359 -9.852 1 94.88 82 GLN A C 1
ATOM 607 O O . GLN A 1 82 ? 5.34 20.609 -9.688 1 94.88 82 GLN A O 1
ATOM 612 N N . THR A 1 83 ? 3.867 21.578 -11 1 89.94 83 THR A N 1
ATOM 613 C CA . THR A 1 83 ? 4.391 20.906 -12.188 1 89.94 83 THR A CA 1
ATOM 614 C C . THR A 1 83 ? 5.504 21.734 -12.828 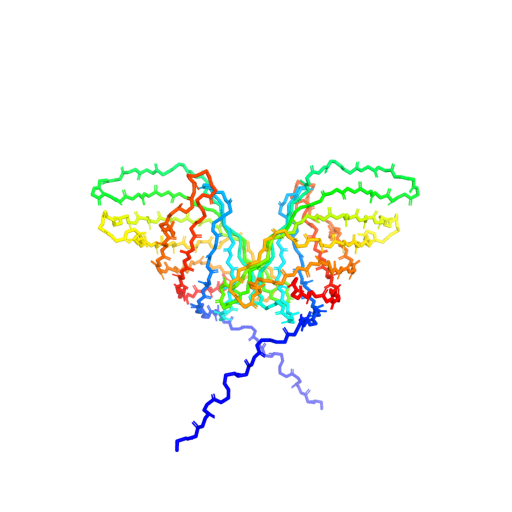1 89.94 83 THR A C 1
ATOM 616 O O . THR A 1 83 ? 5.48 22.969 -12.773 1 89.94 83 THR A O 1
ATOM 619 N N . SER A 1 84 ? 6.629 20.922 -13.125 1 77.31 84 SER A N 1
ATOM 620 C CA . SER A 1 84 ? 7.664 21.625 -13.883 1 77.31 84 SER A CA 1
ATOM 621 C C . SER A 1 84 ? 7.484 21.422 -15.383 1 77.31 84 SER A C 1
ATOM 623 O O . SER A 1 84 ? 7.074 20.344 -15.82 1 77.31 84 SER A O 1
ATOM 625 N N . THR A 1 85 ? 7.57 22.484 -16.125 1 66.25 85 THR A N 1
ATOM 626 C CA . THR A 1 85 ? 7.453 22.453 -17.578 1 66.25 85 THR A CA 1
ATOM 627 C C . THR A 1 85 ? 8.758 21.969 -18.219 1 66.25 85 THR A C 1
ATOM 629 O O . THR A 1 85 ? 8.766 21.5 -19.359 1 66.25 85 THR A O 1
ATOM 632 N N . GLU A 1 86 ? 9.797 21.859 -17.453 1 67 86 GLU A N 1
ATOM 633 C CA . GLU A 1 86 ? 11.078 21.672 -18.125 1 67 86 GLU A CA 1
ATOM 634 C C . GLU A 1 86 ? 11.539 20.219 -18.047 1 67 86 GLU A C 1
ATOM 636 O O . GLU A 1 86 ? 11.945 19.625 -19.047 1 67 86 GLU A O 1
ATOM 641 N N . ASP A 1 87 ? 11.461 19.578 -16.891 1 68.44 87 ASP A N 1
ATOM 642 C CA . ASP A 1 87 ? 12.18 18.312 -16.766 1 68.44 87 ASP A CA 1
ATOM 643 C C . ASP A 1 87 ? 11.227 17.172 -16.438 1 68.44 87 ASP A C 1
ATOM 645 O O . ASP A 1 87 ? 11.656 16.047 -16.203 1 68.44 87 ASP A O 1
ATOM 649 N N . GLY A 1 88 ? 9.875 17.438 -16.438 1 77.69 88 GLY A N 1
ATOM 650 C CA . GLY A 1 88 ? 8.898 16.391 -16.203 1 77.69 88 GLY A CA 1
ATOM 651 C C . GLY A 1 88 ? 8.812 15.969 -14.75 1 77.69 88 GLY A C 1
ATOM 652 O O . GLY A 1 88 ? 8.164 14.977 -14.422 1 77.69 88 GLY A O 1
ATOM 653 N N . VAL A 1 89 ? 9.609 16.734 -13.914 1 84.31 89 VAL A N 1
ATOM 654 C CA . VAL A 1 89 ? 9.578 16.453 -12.484 1 84.31 89 VAL A CA 1
ATOM 655 C C . VAL A 1 89 ? 8.695 17.484 -11.781 1 84.31 89 VAL A C 1
ATOM 657 O O . VAL A 1 89 ? 8.852 18.688 -11.969 1 84.31 89 VAL A O 1
ATOM 660 N N . SER A 1 90 ? 7.715 16.969 -11.047 1 92.06 90 SER A N 1
ATOM 661 C CA . SER A 1 90 ? 6.82 17.812 -10.266 1 92.06 90 SER A CA 1
ATOM 662 C C . SER A 1 90 ? 7.125 17.719 -8.773 1 92.06 90 SER A C 1
ATOM 664 O O . SER A 1 90 ? 7.672 16.703 -8.312 1 92.06 90 SER A O 1
ATOM 666 N N . THR A 1 91 ? 6.809 18.781 -8.094 1 95.19 91 THR A N 1
ATOM 667 C CA . THR A 1 91 ? 6.914 18.75 -6.637 1 95.19 91 THR A CA 1
ATOM 668 C C . THR A 1 91 ? 5.543 18.531 -6 1 95.19 91 THR A C 1
ATOM 670 O O . THR A 1 91 ? 4.547 19.094 -6.465 1 95.19 91 THR A O 1
ATOM 673 N N . LEU A 1 92 ? 5.539 17.734 -4.973 1 96.75 92 LEU A N 1
ATOM 674 C CA . LEU A 1 92 ? 4.316 17.406 -4.254 1 96.75 92 LEU A CA 1
ATOM 675 C C . LEU A 1 92 ? 4.465 17.703 -2.764 1 96.75 92 LEU A C 1
ATOM 677 O O . LEU A 1 92 ? 5.434 17.281 -2.135 1 96.75 92 LEU A O 1
ATOM 681 N N . GLU A 1 93 ? 3.557 18.5 -2.246 1 98.44 93 GLU A N 1
ATOM 682 C CA . GLU A 1 93 ? 3.42 18.75 -0.814 1 98.44 93 GLU A CA 1
ATOM 683 C C . GLU A 1 93 ? 2.047 18.312 -0.308 1 98.44 93 GLU A C 1
ATOM 685 O O . GLU A 1 93 ? 1.024 18.656 -0.901 1 98.44 93 GLU A O 1
ATOM 690 N N . VAL A 1 94 ? 1.994 17.578 0.775 1 98.75 94 VAL A N 1
ATOM 691 C CA . VAL A 1 94 ? 0.729 17.109 1.326 1 98.75 94 VAL A CA 1
ATOM 692 C C . VAL A 1 94 ? 0.7 17.344 2.834 1 98.75 94 VAL A C 1
ATOM 694 O O . VAL A 1 94 ? 1.687 17.094 3.527 1 98.75 94 VAL A O 1
ATOM 697 N N . GLU A 1 95 ? -0.357 17.891 3.311 1 98.94 95 GLU A N 1
ATOM 698 C CA . GLU A 1 95 ? -0.671 17.938 4.734 1 98.94 95 GLU A CA 1
ATOM 699 C C . GLU A 1 95 ? -1.706 16.875 5.105 1 98.94 95 GLU A C 1
ATOM 701 O O . GLU A 1 95 ? -2.805 16.844 4.547 1 98.94 95 GLU A O 1
ATOM 706 N N . TYR A 1 96 ? -1.318 16.047 6.023 1 98.88 96 TYR A N 1
ATOM 707 C CA . TYR A 1 96 ? -2.162 14.938 6.457 1 98.88 96 TYR A CA 1
ATOM 708 C C . TYR A 1 96 ? -2.811 15.242 7.805 1 98.88 96 TYR A C 1
ATOM 710 O O . TYR A 1 96 ? -2.119 15.383 8.812 1 98.88 96 TYR A O 1
ATOM 718 N N . THR A 1 97 ? -4.121 15.297 7.906 1 98.88 97 THR A N 1
ATOM 719 C CA . THR A 1 97 ? -4.84 15.422 9.172 1 98.88 97 THR A CA 1
ATOM 720 C C . THR A 1 97 ? -5.414 14.07 9.602 1 98.88 97 THR A C 1
ATOM 722 O O . THR A 1 97 ? -6.254 13.5 8.906 1 98.88 97 THR A O 1
ATOM 725 N N . VAL A 1 98 ? -5.027 13.625 10.75 1 98.75 98 VAL A N 1
ATOM 726 C CA . VAL A 1 98 ? -5.434 12.312 11.242 1 98.75 98 VAL A CA 1
ATOM 727 C C . VAL A 1 98 ? -6.914 12.344 11.625 1 98.75 98 VAL A C 1
ATOM 729 O O . VAL A 1 98 ? -7.34 13.188 12.414 1 98.75 98 VAL A O 1
ATOM 732 N N . VAL A 1 99 ? -7.66 11.359 11.109 1 98.38 99 VAL A N 1
ATOM 733 C CA . VAL A 1 99 ? -9.078 11.297 11.445 1 98.38 99 VAL A CA 1
ATOM 734 C C . VAL A 1 99 ? -9.391 9.961 12.125 1 98.38 99 VAL A C 1
ATOM 736 O O . VAL A 1 99 ? -10.445 9.812 12.75 1 98.38 99 VAL A O 1
ATOM 739 N N . GLU A 1 100 ? -8.523 9 11.945 1 96.88 100 GLU A N 1
ATOM 740 C CA . GLU A 1 100 ? -8.609 7.703 12.609 1 96.88 100 GLU A CA 1
ATOM 741 C C . GLU A 1 100 ? -7.223 7.156 12.93 1 96.88 100 GLU A C 1
ATOM 743 O O . GLU A 1 100 ? -6.301 7.281 12.125 1 96.88 100 GLU A O 1
ATOM 748 N N . ALA A 1 101 ? -7.105 6.555 14.102 1 97.44 101 ALA A N 1
ATOM 749 C CA . ALA A 1 101 ? -5.852 5.945 14.539 1 97.44 101 ALA A CA 1
ATOM 750 C C . ALA A 1 101 ? -6.105 4.676 15.344 1 97.44 101 ALA A C 1
ATOM 752 O O . ALA A 1 101 ? -6.914 4.68 16.281 1 97.44 101 ALA A O 1
ATOM 753 N N . THR A 1 102 ? -5.414 3.633 14.977 1 96.38 102 THR A N 1
ATOM 754 C CA . THR A 1 102 ? -5.574 2.369 15.688 1 96.38 102 THR A CA 1
ATOM 755 C C . THR A 1 102 ? -4.219 1.816 16.125 1 96.38 102 THR A C 1
ATOM 757 O O . THR A 1 102 ? -3.174 2.314 15.695 1 96.38 102 THR A O 1
ATOM 760 N N . GLY A 1 103 ? -4.273 0.785 17.016 1 95.94 103 GLY A N 1
ATOM 761 C CA . GLY A 1 103 ? -3.039 0.175 17.484 1 95.94 103 GLY A CA 1
ATOM 762 C C . GLY A 1 103 ? -2.16 1.132 18.266 1 95.94 103 GLY A C 1
ATOM 763 O O . GLY A 1 103 ? -2.639 1.83 19.172 1 95.94 103 GLY A O 1
ATOM 764 N N . ARG A 1 104 ? -0.887 1.181 17.906 1 96.19 104 ARG A N 1
ATOM 765 C CA . ARG A 1 104 ? 0.058 2.004 18.656 1 96.19 104 ARG A CA 1
ATOM 766 C C . ARG A 1 104 ? -0.229 3.488 18.453 1 96.19 104 ARG A C 1
ATOM 768 O O . ARG A 1 104 ? 0.308 4.332 19.172 1 96.19 104 ARG A O 1
ATOM 775 N N . PHE A 1 105 ? -1.05 3.795 17.453 1 97.06 105 PHE A N 1
ATOM 776 C CA . PHE A 1 105 ? -1.39 5.184 17.172 1 97.06 105 PHE A CA 1
ATOM 777 C C . PHE A 1 105 ? -2.674 5.582 17.891 1 97.06 105 PHE A C 1
ATOM 779 O O . PHE A 1 105 ? -3.082 6.746 17.859 1 97.06 105 PHE A O 1
ATOM 786 N N . ALA A 1 106 ? -3.338 4.602 18.516 1 96.69 106 ALA A N 1
ATOM 787 C CA . ALA A 1 106 ? -4.629 4.875 19.141 1 96.69 106 ALA A CA 1
ATOM 788 C C . ALA A 1 106 ? -4.527 6.043 20.125 1 96.69 106 ALA A C 1
ATOM 790 O O . ALA A 1 106 ? -3.607 6.094 20.938 1 96.69 106 ALA A O 1
ATOM 791 N N . GLY A 1 107 ? -5.445 7.004 19.969 1 96.5 107 GLY A N 1
ATOM 792 C CA . GLY A 1 107 ? -5.516 8.141 20.875 1 96.5 107 GLY A CA 1
ATOM 793 C C . GLY A 1 107 ? -4.723 9.336 20.391 1 96.5 107 GLY A C 1
ATOM 794 O O . GLY A 1 107 ? -4.82 10.422 20.969 1 96.5 107 GLY A O 1
ATOM 795 N N . TYR A 1 108 ? -3.904 9.109 19.391 1 97.75 108 TYR A N 1
ATOM 796 C CA . TYR A 1 108 ? -3.121 10.219 18.859 1 97.75 108 TYR A CA 1
ATOM 797 C C . TYR A 1 108 ? -3.869 10.914 17.734 1 97.75 108 TYR A C 1
ATOM 799 O O . TYR A 1 108 ? -4.648 10.289 17 1 97.75 108 TYR A O 1
ATOM 807 N N . GLY A 1 109 ? -3.637 12.219 17.641 1 97.94 109 GLY A N 1
ATOM 808 C CA . GLY A 1 109 ? -4.203 13.039 16.578 1 97.94 109 GLY A CA 1
ATOM 809 C C . GLY A 1 109 ? -3.307 14.188 16.172 1 97.94 109 GLY A C 1
ATOM 810 O O . GLY A 1 109 ? -2.152 14.266 16.594 1 97.94 109 GLY A O 1
ATOM 811 N N . GLY A 1 110 ? -3.834 15 15.273 1 98.12 110 GLY A N 1
ATOM 812 C CA . GLY A 1 110 ? -3.061 16.109 14.727 1 98.12 110 GLY A CA 1
ATOM 813 C C . GLY A 1 110 ? -2.746 15.945 13.25 1 98.12 110 GLY A C 1
ATOM 814 O O . GLY A 1 110 ? -3.516 15.336 12.508 1 98.12 110 GLY A O 1
ATOM 815 N N . ALA A 1 111 ? -1.717 16.688 12.844 1 98.44 111 ALA A N 1
ATOM 816 C CA . ALA A 1 111 ? -1.373 16.672 11.43 1 98.44 111 ALA A CA 1
ATOM 817 C C . ALA A 1 111 ? 0.132 16.531 11.227 1 98.44 111 ALA A C 1
ATOM 819 O O . ALA A 1 111 ? 0.92 16.875 12.109 1 98.44 111 ALA A O 1
ATOM 820 N N . PHE A 1 112 ? 0.526 15.945 10.133 1 98.69 112 PHE A N 1
ATOM 821 C CA . PHE A 1 112 ? 1.904 15.898 9.664 1 98.69 112 PHE A CA 1
ATOM 822 C C . PHE A 1 112 ? 1.974 16.188 8.164 1 98.69 112 PHE A C 1
ATOM 824 O O . PHE A 1 112 ? 0.945 16.391 7.523 1 98.69 112 PHE A O 1
ATOM 831 N N . ARG A 1 113 ? 3.205 16.297 7.672 1 98.81 113 ARG A N 1
ATOM 832 C CA . ARG A 1 113 ? 3.344 16.766 6.297 1 98.81 113 ARG A CA 1
ATOM 833 C C . ARG A 1 113 ? 4.387 15.953 5.543 1 98.81 113 ARG A C 1
ATOM 835 O O . ARG A 1 113 ? 5.238 15.297 6.156 1 98.81 113 ARG A O 1
ATOM 842 N N . SER A 1 114 ? 4.258 15.984 4.27 1 98.75 114 SER A N 1
ATOM 843 C CA . SER A 1 114 ? 5.301 15.43 3.414 1 98.75 114 SER A CA 1
ATOM 844 C C . SER A 1 114 ? 5.633 16.375 2.264 1 98.75 114 SER A C 1
ATOM 846 O O . SER A 1 114 ? 4.812 17.219 1.89 1 98.75 114 SER A O 1
ATOM 848 N N . ARG A 1 115 ? 6.797 16.25 1.809 1 98.38 115 ARG A N 1
ATOM 849 C CA . ARG A 1 115 ? 7.285 16.953 0.625 1 98.38 115 ARG A CA 1
ATOM 850 C C . ARG A 1 115 ? 8.211 16.062 -0.197 1 98.38 115 ARG A C 1
ATOM 852 O O . ARG A 1 115 ? 9.023 15.328 0.36 1 98.38 115 ARG A O 1
ATOM 859 N N . GLY A 1 116 ? 8.062 16.188 -1.502 1 97.38 116 GLY A N 1
ATOM 860 C CA . GLY A 1 116 ? 8.922 15.43 -2.389 1 97.38 116 GLY A CA 1
ATOM 861 C C . GLY A 1 116 ? 8.633 15.664 -3.857 1 97.38 116 GLY A C 1
ATOM 862 O O . GLY A 1 116 ? 8.266 16.781 -4.25 1 97.38 116 GLY A O 1
ATOM 863 N N . TRP A 1 117 ? 8.938 14.641 -4.641 1 94.06 117 TRP A N 1
ATOM 864 C CA . TRP A 1 117 ? 8.82 14.82 -6.082 1 94.06 117 TRP A CA 1
ATOM 865 C C . TRP A 1 117 ? 8.086 13.648 -6.723 1 94.06 117 TRP A C 1
ATOM 867 O O . TRP A 1 117 ? 8.055 12.547 -6.164 1 94.06 117 TRP A O 1
ATOM 877 N N . LEU A 1 118 ? 7.496 13.969 -7.812 1 92.25 118 LEU A N 1
ATOM 878 C CA . LEU A 1 118 ? 6.863 13 -8.703 1 92.25 118 LEU A CA 1
ATOM 879 C C . LEU A 1 118 ? 7.41 13.133 -10.125 1 92.25 118 LEU A C 1
ATOM 881 O O . LEU A 1 118 ? 7.586 14.25 -10.625 1 92.25 118 LEU A O 1
ATOM 885 N N . SER A 1 119 ? 7.73 12.039 -10.664 1 89.25 119 SER A N 1
ATOM 886 C CA . SER A 1 119 ? 8.203 12.039 -12.047 1 89.25 119 SER A CA 1
ATOM 887 C C . SER A 1 119 ? 7.352 11.117 -12.914 1 89.25 119 SER A C 1
ATOM 889 O O . SER A 1 119 ? 7.027 10 -12.516 1 89.25 119 SER A O 1
ATOM 891 N N . MET A 1 120 ? 7 11.773 -13.961 1 76.69 120 MET A N 1
ATOM 892 C CA . MET A 1 120 ? 6.305 10.969 -14.953 1 76.69 120 MET A CA 1
ATOM 893 C C . MET A 1 120 ? 7.289 10.367 -15.953 1 76.69 120 MET A C 1
ATOM 895 O O . MET A 1 120 ? 8.188 11.055 -16.438 1 76.69 120 MET A O 1
ATOM 899 N N . ARG A 1 121 ? 7.836 9.164 -15.812 1 57.38 121 ARG A N 1
ATOM 900 C CA . ARG A 1 121 ? 8.805 8.602 -16.75 1 57.38 121 ARG A CA 1
ATOM 901 C C . ARG A 1 121 ? 8.344 8.797 -18.188 1 57.38 121 ARG A C 1
ATOM 903 O O . ARG A 1 121 ? 7.18 8.562 -18.516 1 57.38 121 ARG A O 1
ATOM 910 N N . GLU A 1 122 ? 9.352 9.469 -18.953 1 48.03 122 GLU A N 1
ATOM 911 C CA . GLU A 1 122 ? 9.352 9.727 -20.391 1 48.03 122 GLU A CA 1
ATOM 912 C C . GLU A 1 122 ? 9.344 8.422 -21.188 1 48.03 122 GLU A C 1
ATOM 914 O O . GLU A 1 122 ? 9.977 7.441 -20.781 1 48.03 122 GLU A O 1
ATOM 919 N N . GLY A 1 123 ? 8.438 7.867 -21.984 1 46 123 GLY A N 1
ATOM 920 C CA . GLY A 1 123 ? 8.492 6.961 -23.125 1 46 123 GLY A CA 1
ATOM 921 C C . GLY A 1 123 ? 7.285 6.047 -23.219 1 46 123 GLY A C 1
ATOM 922 O O . GLY A 1 123 ? 7.156 5.285 -24.188 1 46 123 GLY A O 1
ATOM 923 N N . GLU A 1 124 ? 7.285 5.055 -22.219 1 42.84 124 GLU A N 1
ATOM 924 C CA . GLU A 1 124 ? 6.387 4.023 -22.734 1 42.84 124 GLU A CA 1
ATOM 925 C C . GLU A 1 124 ? 5.039 4.617 -23.125 1 42.84 124 GLU A C 1
ATOM 927 O O . GLU A 1 124 ? 4.652 5.68 -22.641 1 42.84 124 GLU A O 1
ATOM 932 N N . ASN A 1 125 ? 4.441 4.098 -24.25 1 37.62 125 ASN A N 1
ATOM 933 C CA . ASN A 1 125 ? 3.141 4.484 -24.781 1 37.62 125 ASN A CA 1
ATOM 934 C C . ASN A 1 125 ? 2.217 5.012 -23.688 1 37.62 125 ASN A C 1
ATOM 936 O O . ASN A 1 125 ? 2.369 4.656 -22.516 1 37.62 125 ASN A O 1
ATOM 940 N N . GLY A 1 126 ? 1.354 6.168 -24.016 1 37.12 126 GLY A N 1
ATOM 941 C CA . GLY A 1 126 ? 0.293 6.98 -23.453 1 37.12 126 GLY A CA 1
ATOM 942 C C . GLY A 1 126 ? -0.425 6.301 -22.297 1 37.12 126 GLY A C 1
ATOM 943 O O . GLY A 1 126 ? -1.125 6.957 -21.516 1 37.12 126 GLY A O 1
ATOM 944 N N . ILE A 1 127 ? -0.807 5.242 -22.531 1 37.31 127 ILE A N 1
ATOM 945 C CA . ILE A 1 127 ? -1.99 4.762 -21.828 1 37.31 127 ILE A CA 1
ATOM 946 C C . ILE A 1 127 ? -1.668 4.574 -20.344 1 37.31 127 ILE A C 1
ATOM 948 O O . ILE A 1 127 ? -2.492 4.883 -19.484 1 37.31 127 ILE A O 1
ATOM 952 N N . ASP A 1 128 ? -0.449 3.828 -20 1 48.44 128 ASP A N 1
ATOM 953 C CA . ASP A 1 128 ? -0.399 3.469 -18.594 1 48.44 128 ASP A CA 1
ATOM 954 C C . ASP A 1 128 ? 0.545 4.391 -17.828 1 48.44 128 ASP A C 1
ATOM 956 O O . ASP A 1 128 ? 1.642 3.982 -17.438 1 48.44 128 ASP A O 1
ATOM 960 N N . GLN A 1 129 ? 0.474 5.742 -18.047 1 62.78 129 GLN A N 1
ATOM 961 C CA . GLN A 1 129 ? 1.346 6.777 -17.5 1 62.78 129 GLN A CA 1
ATOM 962 C C . GLN A 1 129 ? 1.273 6.816 -15.977 1 62.78 129 GLN A C 1
ATOM 964 O O . GLN A 1 129 ? 0.406 7.484 -15.406 1 62.78 129 GLN A O 1
ATOM 969 N N . HIS A 1 130 ? 2.074 5.875 -15.406 1 84 130 HIS A N 1
ATOM 970 C CA . HIS A 1 130 ? 2.203 5.859 -13.953 1 84 130 HIS A CA 1
ATOM 971 C C . HIS A 1 130 ? 3.377 6.719 -13.492 1 84 130 HIS A C 1
ATOM 973 O O . HIS A 1 130 ? 4.434 6.727 -14.133 1 84 130 HIS A O 1
ATOM 979 N N . ALA A 1 131 ? 3.121 7.531 -12.547 1 88.12 131 ALA A N 1
ATOM 980 C CA . ALA A 1 131 ? 4.176 8.352 -11.953 1 88.12 131 ALA A CA 1
ATOM 981 C C . ALA A 1 131 ? 4.883 7.602 -10.828 1 88.12 131 ALA A C 1
ATOM 983 O O . ALA A 1 131 ? 4.277 6.762 -10.156 1 88.12 131 ALA A O 1
ATOM 984 N N . VAL A 1 132 ? 6.156 7.844 -10.789 1 93.38 132 VAL A N 1
ATOM 985 C CA . VAL A 1 132 ? 6.953 7.406 -9.648 1 93.38 132 VAL A CA 1
ATOM 986 C C . VAL A 1 132 ? 7.48 8.617 -8.891 1 93.38 132 VAL A C 1
ATOM 988 O O . VAL A 1 132 ? 7.68 9.688 -9.477 1 93.38 132 VAL A O 1
ATOM 991 N N . GLY A 1 133 ? 7.652 8.414 -7.547 1 94.75 133 GLY A N 1
ATOM 992 C CA . GLY A 1 133 ? 8.148 9.547 -6.773 1 94.75 133 GLY A CA 1
ATOM 993 C C . GLY A 1 133 ? 8.68 9.148 -5.41 1 94.75 133 GLY A C 1
ATOM 994 O O . GLY A 1 133 ? 8.68 7.965 -5.059 1 94.75 133 GLY A O 1
ATOM 995 N N . VAL A 1 134 ? 9.227 10.141 -4.785 1 97.25 134 VAL A N 1
ATOM 996 C CA . VAL A 1 134 ? 9.719 10.008 -3.42 1 97.25 134 VAL A CA 1
ATOM 997 C C . VAL A 1 134 ? 9.281 11.211 -2.592 1 97.25 134 VAL A C 1
ATOM 999 O O . VAL A 1 134 ? 9.367 12.352 -3.049 1 97.25 134 VAL A O 1
ATOM 1002 N N . VAL A 1 135 ? 8.852 10.883 -1.39 1 98.12 135 VAL A N 1
ATOM 1003 C CA . VAL A 1 135 ? 8.523 11.969 -0.476 1 98.12 135 VAL A CA 1
ATOM 1004 C C . VAL A 1 135 ? 9.164 11.711 0.887 1 98.12 135 VAL A C 1
ATOM 1006 O O . VAL A 1 135 ? 9.406 10.562 1.26 1 98.12 135 VAL A O 1
ATOM 1009 N N . ARG A 1 136 ? 9.445 12.797 1.569 1 98.69 136 ARG A N 1
ATOM 1010 C CA . ARG A 1 136 ? 9.828 12.781 2.979 1 98.69 136 ARG A CA 1
ATOM 1011 C C . ARG A 1 136 ? 8.711 13.344 3.852 1 98.69 136 ARG A C 1
ATOM 1013 O O . ARG A 1 136 ? 8.086 14.344 3.502 1 98.69 136 ARG A O 1
ATOM 1020 N N . PHE A 1 137 ? 8.406 12.68 4.957 1 98.62 137 PHE A N 1
ATOM 1021 C CA . PHE A 1 137 ? 7.371 13.211 5.84 1 98.62 137 PHE A CA 1
ATOM 1022 C C . PHE A 1 137 ? 7.953 13.57 7.199 1 98.62 137 PHE A C 1
ATOM 1024 O O . PHE A 1 137 ? 8.984 13.031 7.602 1 98.62 137 PHE A O 1
ATOM 1031 N N . GLU A 1 138 ? 7.344 14.508 7.805 1 98.75 138 GLU A N 1
ATOM 1032 C CA . GLU A 1 138 ? 7.77 15.039 9.094 1 98.75 138 GLU A CA 1
ATOM 1033 C C . GLU A 1 138 ? 6.586 15.609 9.875 1 98.75 138 GLU A C 1
ATOM 1035 O O . GLU A 1 138 ? 5.539 15.906 9.289 1 98.75 138 GLU A O 1
ATOM 1040 N N . GLY A 1 139 ? 6.781 15.742 11.164 1 98.5 139 GLY A N 1
ATOM 1041 C CA . GLY A 1 139 ? 5.766 16.312 12.031 1 98.5 139 GLY A CA 1
ATOM 1042 C C . GLY A 1 139 ? 5.625 15.594 13.352 1 98.5 139 GLY A C 1
ATOM 1043 O O . GLY A 1 139 ? 6.582 14.977 13.836 1 98.5 139 GLY A O 1
ATOM 1044 N N . GLU A 1 140 ? 4.492 15.828 13.938 1 98.25 140 GLU A N 1
ATOM 1045 C CA . GLU A 1 140 ? 4.18 15.164 15.195 1 98.25 140 GLU A CA 1
ATOM 1046 C C . GLU A 1 140 ? 2.674 15.008 15.383 1 98.25 140 GLU A C 1
ATOM 1048 O O . GLU A 1 140 ? 1.9 15.883 14.992 1 98.25 140 GLU A O 1
ATOM 1053 N N . ILE A 1 141 ? 2.342 13.883 15.922 1 98.31 141 ILE A N 1
ATOM 1054 C CA . ILE A 1 141 ? 0.967 13.688 16.375 1 98.31 141 ILE A CA 1
ATOM 1055 C C . ILE A 1 141 ? 0.942 13.492 17.891 1 98.31 141 ILE A C 1
ATOM 1057 O O . ILE A 1 141 ? 1.863 12.906 18.453 1 98.31 141 ILE A O 1
ATOM 1061 N N . CYS A 1 142 ? -0.103 13.977 18.531 1 98.19 142 CYS A N 1
ATOM 1062 C CA . CYS A 1 142 ? -0.133 14.008 20 1 98.19 142 CYS A CA 1
ATOM 1063 C C . CYS A 1 142 ? -1.461 13.484 20.531 1 98.19 142 CYS A C 1
ATOM 1065 O O . CYS A 1 142 ? -2.467 13.492 19.812 1 98.19 142 CYS A O 1
ATOM 1067 N N . ARG A 1 143 ? -1.35 13.031 21.734 1 95.5 143 ARG A N 1
ATOM 1068 C CA . ARG A 1 143 ? -2.562 12.578 22.422 1 95.5 143 ARG A CA 1
ATOM 1069 C C . ARG A 1 143 ? -3.492 13.758 22.703 1 95.5 143 ARG A C 1
ATOM 1071 O O . ARG A 1 143 ? -3.031 14.852 23.031 1 95.5 143 ARG A O 1
ATOM 1078 N N . LYS A 1 144 ? -4.773 13.492 22.531 1 80 144 LYS A N 1
ATOM 1079 C CA . LYS A 1 144 ? -5.75 14.508 22.922 1 80 144 LYS A CA 1
ATOM 1080 C C . LYS A 1 144 ? -5.922 14.562 24.438 1 80 144 LYS A C 1
ATOM 1082 O O . LYS A 1 144 ? -5.762 13.547 25.125 1 80 144 LYS A O 1
ATOM 1087 N N . MET B 1 1 ? 43.875 -3.994 -10.789 1 26.91 1 MET B N 1
ATOM 1088 C CA . MET B 1 1 ? 42.5 -3.65 -11.133 1 26.91 1 MET B CA 1
ATOM 1089 C C . MET B 1 1 ? 41.531 -4.625 -10.492 1 26.91 1 MET B C 1
ATOM 1091 O O . MET B 1 1 ? 41.562 -5.82 -10.789 1 26.91 1 MET B O 1
ATOM 1095 N N . ALA B 1 2 ? 41.062 -4.395 -9.242 1 36.5 2 ALA B N 1
ATOM 1096 C CA . ALA B 1 2 ? 40.156 -5.305 -8.57 1 36.5 2 ALA B CA 1
ATOM 1097 C C . ALA B 1 2 ? 38.906 -5.543 -9.406 1 36.5 2 ALA B C 1
ATOM 1099 O O . ALA B 1 2 ? 38.281 -4.594 -9.906 1 36.5 2 ALA B O 1
ATOM 1100 N N . ILE B 1 3 ? 38.75 -6.574 -10.07 1 34.94 3 ILE B N 1
ATOM 1101 C CA . ILE B 1 3 ? 37.562 -6.918 -10.812 1 34.94 3 ILE B CA 1
ATOM 1102 C C . ILE B 1 3 ? 36.344 -6.797 -9.898 1 34.94 3 ILE B C 1
ATOM 1104 O O . ILE B 1 3 ? 36.25 -7.445 -8.852 1 34.94 3 ILE B O 1
ATOM 1108 N N . GLN B 1 4 ? 35.75 -5.633 -9.641 1 37.75 4 GLN B N 1
ATOM 1109 C CA . GLN B 1 4 ? 34.438 -5.496 -9.023 1 37.75 4 GLN B CA 1
ATOM 1110 C C . GLN B 1 4 ? 33.5 -6.582 -9.508 1 37.75 4 GLN B C 1
ATOM 1112 O O . GLN B 1 4 ? 33.219 -6.672 -10.703 1 37.75 4 GLN B O 1
ATOM 1117 N N . ARG B 1 5 ? 33.594 -7.75 -9.016 1 39.28 5 ARG B N 1
ATOM 1118 C CA . ARG B 1 5 ? 32.688 -8.875 -9.312 1 39.28 5 ARG B CA 1
ATOM 1119 C C . ARG B 1 5 ? 31.234 -8.414 -9.398 1 39.28 5 ARG B C 1
ATOM 1121 O O . ARG B 1 5 ? 30.688 -7.895 -8.422 1 39.28 5 ARG B O 1
ATOM 1128 N N . HIS B 1 6 ? 30.766 -7.848 -10.508 1 45.94 6 HIS B N 1
ATOM 1129 C CA . HIS B 1 6 ? 29.359 -7.664 -10.805 1 45.94 6 HIS B CA 1
ATOM 1130 C C . HIS B 1 6 ? 28.531 -8.859 -10.32 1 45.94 6 HIS B C 1
ATOM 1132 O O . HIS B 1 6 ? 28.703 -9.969 -10.82 1 45.94 6 HIS B O 1
ATOM 1138 N N . THR B 1 7 ? 28.375 -9.109 -9.156 1 55.03 7 THR B N 1
ATOM 1139 C CA . THR B 1 7 ? 27.578 -10.234 -8.664 1 55.03 7 THR B CA 1
ATOM 1140 C C . THR B 1 7 ? 26.359 -10.461 -9.555 1 55.03 7 THR B C 1
ATOM 1142 O O . THR B 1 7 ? 25.531 -9.562 -9.719 1 55.03 7 THR B O 1
ATOM 1145 N N . GLU B 1 8 ? 26.484 -11.258 -10.586 1 68.62 8 GLU B N 1
ATOM 1146 C CA . GLU B 1 8 ? 25.453 -11.625 -11.555 1 68.62 8 GLU B CA 1
ATOM 1147 C C . GLU B 1 8 ? 24.125 -11.898 -10.867 1 68.62 8 GLU B C 1
ATOM 1149 O O . GLU B 1 8 ? 24.078 -12.539 -9.812 1 68.62 8 GLU B O 1
ATOM 1154 N N . ALA B 1 9 ? 23.078 -11.109 -11.133 1 80.56 9 ALA B N 1
ATOM 1155 C CA . ALA B 1 9 ? 21.734 -11.375 -10.648 1 80.56 9 ALA B CA 1
ATOM 1156 C C . ALA B 1 9 ? 21.406 -12.859 -10.703 1 80.56 9 ALA B C 1
ATOM 1158 O O . ALA B 1 9 ? 21.719 -13.531 -11.688 1 80.56 9 ALA B O 1
ATOM 1159 N N . PRO B 1 10 ? 20.984 -13.539 -9.57 1 91.38 10 PRO B N 1
ATOM 1160 C CA . PRO B 1 10 ? 20.641 -14.969 -9.531 1 91.38 10 PRO B CA 1
ATOM 1161 C C . PRO B 1 10 ? 19.625 -15.359 -10.602 1 91.38 10 PRO B C 1
ATOM 1163 O O . PRO B 1 10 ? 18.906 -14.508 -11.117 1 91.38 10 PRO B O 1
ATOM 1166 N N . ASP B 1 11 ? 19.594 -16.625 -10.961 1 95.88 11 ASP B N 1
ATOM 1167 C CA . ASP B 1 11 ? 18.641 -17.156 -11.93 1 95.88 11 ASP B CA 1
ATOM 1168 C C . ASP B 1 11 ? 17.219 -17.062 -11.383 1 95.88 11 ASP B C 1
ATOM 1170 O O . ASP B 1 11 ? 16.266 -16.891 -12.148 1 95.88 11 ASP B O 1
ATOM 1174 N N . CYS B 1 12 ? 17.125 -17.312 -10.062 1 98.12 12 CYS B N 1
ATOM 1175 C CA . CYS B 1 12 ? 15.82 -17.234 -9.422 1 98.12 12 CYS B CA 1
ATOM 1176 C C . CYS B 1 12 ? 15.883 -16.406 -8.141 1 98.12 12 CYS B C 1
ATOM 1178 O O . CYS B 1 12 ? 16.922 -16.344 -7.488 1 98.12 12 CYS B O 1
ATOM 1180 N N . ILE B 1 13 ? 14.789 -15.75 -7.781 1 98.06 13 ILE B N 1
ATOM 1181 C CA . ILE B 1 13 ? 14.586 -15.07 -6.512 1 98.06 13 ILE B CA 1
ATOM 1182 C C . ILE B 1 13 ? 13.586 -15.844 -5.656 1 98.06 13 ILE B C 1
ATOM 1184 O O . ILE B 1 13 ? 12.469 -16.125 -6.102 1 98.06 13 ILE B O 1
ATOM 1188 N N . SER B 1 14 ? 14.078 -16.281 -4.469 1 98.31 14 SER B N 1
ATOM 1189 C CA . SER B 1 14 ? 13.156 -16.875 -3.508 1 98.31 14 SER B CA 1
ATOM 1190 C C . SER B 1 14 ? 12.203 -15.828 -2.939 1 98.31 14 SER B C 1
ATOM 1192 O O . SER B 1 14 ? 12.633 -14.797 -2.426 1 98.31 14 SER B O 1
ATOM 1194 N N . MET B 1 15 ? 10.961 -16.172 -3.064 1 98.44 15 MET B N 1
ATOM 1195 C CA . MET B 1 15 ? 9.922 -15.32 -2.498 1 98.44 15 MET B CA 1
ATOM 1196 C C . MET B 1 15 ? 9.5 -15.828 -1.124 1 98.44 15 MET B C 1
ATOM 1198 O O . MET B 1 15 ? 9.164 -17 -0.964 1 98.44 15 MET B O 1
ATOM 1202 N N . GLY B 1 16 ? 9.547 -14.922 -0.154 1 98.56 16 GLY B N 1
ATOM 1203 C CA . GLY B 1 16 ? 9.133 -15.297 1.188 1 98.56 16 GLY B CA 1
ATOM 1204 C C . GLY B 1 16 ? 8.914 -14.109 2.1 1 98.56 16 GLY B C 1
ATOM 1205 O O . GLY B 1 16 ? 9.586 -13.086 1.964 1 98.56 16 GLY B O 1
ATOM 1206 N N . GLY B 1 17 ? 7.973 -14.281 3.021 1 98.62 17 GLY B N 1
ATOM 1207 C CA . GLY B 1 17 ? 7.672 -13.234 3.988 1 98.62 17 GLY B CA 1
ATOM 1208 C C . GLY B 1 17 ? 6.223 -13.242 4.441 1 98.62 17 GLY B C 1
ATOM 1209 O O . GLY B 1 17 ? 5.531 -14.25 4.312 1 98.62 17 GLY B O 1
ATOM 1210 N N . THR B 1 18 ? 5.852 -12.109 5.098 1 98.75 18 THR B N 1
ATOM 1211 C CA . THR B 1 18 ? 4.5 -11.938 5.621 1 98.75 18 THR B CA 1
ATOM 1212 C C . THR B 1 18 ? 3.957 -10.555 5.262 1 98.75 18 THR B C 1
ATOM 1214 O O . THR B 1 18 ? 4.715 -9.664 4.871 1 98.75 18 THR B O 1
ATOM 1217 N N . ALA B 1 19 ? 2.689 -10.469 5.328 1 98.69 19 ALA B N 1
ATOM 1218 C CA . ALA B 1 19 ? 2.023 -9.18 5.152 1 98.69 19 ALA B CA 1
ATOM 1219 C C . ALA B 1 19 ? 0.852 -9.031 6.117 1 98.69 19 ALA B C 1
ATOM 1221 O O . ALA B 1 19 ? 0.053 -9.961 6.281 1 98.69 19 ALA B O 1
ATOM 1222 N N . ASN B 1 20 ? 0.76 -7.914 6.801 1 98.31 20 ASN B N 1
ATOM 1223 C CA . ASN B 1 20 ? -0.49 -7.484 7.418 1 98.31 20 ASN B CA 1
ATOM 1224 C C . ASN B 1 20 ? -1.39 -6.762 6.418 1 98.31 20 ASN B C 1
ATOM 1226 O O . ASN B 1 20 ? -0.923 -5.91 5.66 1 98.31 20 ASN B O 1
ATOM 1230 N N . LEU B 1 21 ? -2.615 -7.133 6.461 1 97 21 LEU B N 1
ATOM 1231 C CA . LEU B 1 21 ? -3.535 -6.629 5.449 1 97 21 LEU B CA 1
ATOM 1232 C C . LEU B 1 21 ? -4.668 -5.836 6.09 1 97 21 LEU B C 1
ATOM 1234 O O . LEU B 1 21 ? -5.055 -6.109 7.23 1 97 21 LEU B O 1
ATOM 1238 N N . PHE B 1 22 ? -5.258 -4.91 5.32 1 95.94 22 PHE B N 1
ATOM 1239 C CA . PHE B 1 22 ? -6.43 -4.105 5.645 1 95.94 22 PHE B CA 1
ATOM 1240 C C . PHE B 1 22 ? -7.285 -3.875 4.406 1 95.94 22 PHE B C 1
ATOM 1242 O O . PHE B 1 22 ? -6.789 -3.418 3.375 1 95.94 22 PHE B O 1
ATOM 1249 N N . THR B 1 23 ? -8.516 -4.27 4.492 1 95.06 23 THR B N 1
ATOM 1250 C CA . THR B 1 23 ? -9.414 -4.004 3.373 1 95.06 23 THR B CA 1
ATOM 1251 C C . THR B 1 23 ? -9.953 -2.578 3.438 1 95.06 23 THR B C 1
ATOM 1253 O O . THR B 1 23 ? -10.438 -2.139 4.48 1 95.06 23 THR B O 1
ATOM 1256 N N . MET B 1 24 ? -9.914 -1.924 2.336 1 93.62 24 MET B N 1
ATOM 1257 C CA . MET B 1 24 ? -10.383 -0.544 2.248 1 93.62 24 MET B CA 1
ATOM 1258 C C . MET B 1 24 ? -11.828 -0.488 1.763 1 93.62 24 MET B C 1
ATOM 1260 O O . MET B 1 24 ? -12.602 0.361 2.205 1 93.62 24 MET B O 1
ATOM 1264 N N . THR B 1 25 ? -12.109 -1.276 0.766 1 92.31 25 THR B N 1
ATOM 1265 C CA . THR B 1 25 ? -13.453 -1.46 0.236 1 92.31 25 THR B CA 1
ATOM 1266 C C . THR B 1 25 ? -13.812 -2.941 0.165 1 92.31 25 THR B C 1
ATOM 1268 O O . THR B 1 25 ? -13.023 -3.795 0.579 1 92.31 25 THR B O 1
ATOM 1271 N N . GLU B 1 26 ? -14.922 -3.252 -0.385 1 88.56 26 GLU B N 1
ATOM 1272 C CA . GLU B 1 26 ? -15.312 -4.645 -0.594 1 88.56 26 GLU B CA 1
ATOM 1273 C C . GLU B 1 26 ? -14.438 -5.309 -1.651 1 88.56 26 GLU B C 1
ATOM 1275 O O . GLU B 1 26 ? -14.398 -6.539 -1.746 1 88.56 26 GLU B O 1
ATOM 1280 N N . ARG B 1 27 ? -13.672 -4.469 -2.402 1 94.19 27 ARG B N 1
ATOM 1281 C CA . ARG B 1 27 ? -12.984 -5.047 -3.549 1 94.19 27 ARG B CA 1
ATOM 1282 C C . ARG B 1 27 ? -11.484 -4.77 -3.479 1 94.19 27 ARG B C 1
ATOM 1284 O O . ARG B 1 27 ? -10.719 -5.242 -4.324 1 94.19 27 ARG B O 1
ATOM 1291 N N . SER B 1 28 ? -11.117 -3.949 -2.482 1 96.31 28 SER B N 1
ATOM 1292 C CA . SER B 1 28 ? -9.711 -3.568 -2.52 1 96.31 28 SER B CA 1
ATOM 1293 C C . SER B 1 28 ? -9.109 -3.516 -1.117 1 96.31 28 SER B C 1
ATOM 1295 O O . SER B 1 28 ? -9.844 -3.377 -0.132 1 96.31 28 SER B O 1
ATOM 1297 N N . GLY B 1 29 ? -7.824 -3.68 -1.01 1 97.12 29 GLY B N 1
ATOM 1298 C CA . GLY B 1 29 ? -7.086 -3.604 0.24 1 97.12 29 GLY B CA 1
ATOM 1299 C C . GLY B 1 29 ? -5.613 -3.293 0.043 1 97.12 29 GLY B C 1
ATOM 1300 O O . GLY B 1 29 ? -5.125 -3.27 -1.088 1 97.12 29 GLY B O 1
ATOM 1301 N N . ILE B 1 30 ? -4.953 -3.045 1.186 1 98.5 30 ILE B N 1
ATOM 1302 C CA . ILE B 1 30 ? -3.514 -2.814 1.191 1 98.5 30 ILE B CA 1
ATOM 1303 C C . ILE B 1 30 ? -2.842 -3.779 2.166 1 98.5 30 ILE B C 1
ATOM 1305 O O . ILE B 1 30 ? -3.498 -4.34 3.045 1 98.5 30 ILE B O 1
ATOM 1309 N N . GLY B 1 31 ? -1.551 -3.939 1.957 1 98.69 31 GLY B N 1
ATOM 1310 C CA . GLY B 1 31 ? -0.729 -4.754 2.838 1 98.69 31 GLY B CA 1
ATOM 1311 C C . GLY B 1 31 ? 0.625 -4.133 3.133 1 98.69 31 GLY B C 1
ATOM 1312 O O . GLY B 1 31 ? 1.246 -3.539 2.25 1 98.69 31 GLY B O 1
ATOM 1313 N N . ALA B 1 32 ? 1.044 -4.207 4.332 1 98.81 32 ALA B N 1
ATOM 1314 C CA . ALA B 1 32 ? 2.422 -3.92 4.727 1 98.81 32 ALA B CA 1
ATOM 1315 C C . ALA B 1 32 ? 3.26 -5.191 4.754 1 98.81 32 ALA B C 1
ATOM 1317 O O . ALA B 1 32 ? 2.986 -6.109 5.531 1 98.81 32 ALA B O 1
ATOM 1318 N N . MET B 1 33 ? 4.266 -5.18 3.91 1 98.62 33 MET B N 1
ATOM 1319 C CA . MET B 1 33 ? 4.98 -6.422 3.629 1 98.62 33 MET B CA 1
ATOM 1320 C C . MET B 1 33 ? 6.324 -6.453 4.355 1 98.62 33 MET B C 1
ATOM 1322 O O . MET B 1 33 ? 7.016 -5.438 4.43 1 98.62 33 MET B O 1
ATOM 1326 N N . THR B 1 34 ? 6.66 -7.664 4.801 1 98.44 34 THR B N 1
ATOM 1327 C CA . THR B 1 34 ? 7.977 -7.984 5.34 1 98.44 34 THR B CA 1
ATOM 1328 C C . THR B 1 34 ? 8.547 -9.227 4.664 1 98.44 34 THR B C 1
ATOM 1330 O O . THR B 1 34 ? 7.891 -10.266 4.605 1 98.44 34 THR B O 1
ATOM 1333 N N . GLY B 1 35 ? 9.812 -9.172 4.195 1 98.38 35 GLY B N 1
ATOM 1334 C CA . GLY B 1 35 ? 10.445 -10.297 3.52 1 98.38 35 GLY B CA 1
ATOM 1335 C C . GLY B 1 35 ? 11.125 -9.906 2.219 1 98.38 35 GLY B C 1
ATOM 1336 O O . GLY B 1 35 ? 11.781 -8.859 2.143 1 98.38 35 GLY B O 1
ATOM 1337 N N . THR B 1 36 ? 10.977 -10.797 1.188 1 98.5 36 THR B N 1
ATOM 1338 C CA . THR B 1 36 ? 11.578 -10.523 -0.114 1 98.5 36 THR B CA 1
ATOM 1339 C C . THR B 1 36 ? 11.078 -9.195 -0.674 1 98.5 36 THR B C 1
ATOM 1341 O O . THR B 1 36 ? 11.844 -8.438 -1.272 1 98.5 36 THR B O 1
ATOM 1344 N N . ILE B 1 37 ? 9.812 -9.047 -0.516 1 98.12 37 ILE B N 1
ATOM 1345 C CA . ILE B 1 37 ? 9.281 -7.703 -0.707 1 98.12 37 ILE B CA 1
ATOM 1346 C C . ILE B 1 37 ? 9.094 -7.023 0.648 1 98.12 37 ILE B C 1
ATOM 1348 O O . ILE B 1 37 ? 8.352 -7.52 1.501 1 98.12 37 ILE B O 1
ATOM 1352 N N . ASP B 1 38 ? 9.82 -5.969 0.823 1 98.5 38 ASP B N 1
ATOM 1353 C CA . ASP B 1 38 ? 9.727 -5.125 2.012 1 98.5 38 ASP B CA 1
ATOM 1354 C C . ASP B 1 38 ? 9.133 -3.76 1.67 1 98.5 38 ASP B C 1
ATOM 1356 O O . ASP B 1 38 ? 9.852 -2.854 1.246 1 98.5 38 ASP B O 1
ATOM 1360 N N . GLY B 1 39 ? 7.836 -3.664 1.807 1 98.62 39 GLY B N 1
ATOM 1361 C CA . GLY B 1 39 ? 7.141 -2.463 1.374 1 98.62 39 GLY B CA 1
ATOM 1362 C C . GLY B 1 39 ? 5.633 -2.613 1.375 1 98.62 39 GLY B C 1
ATOM 1363 O O . GLY B 1 39 ? 5.047 -3.027 2.377 1 98.62 39 GLY B O 1
ATOM 1364 N N . ALA B 1 40 ? 5.055 -2.256 0.273 1 98.81 40 ALA B N 1
ATOM 1365 C CA . ALA B 1 40 ? 3.602 -2.123 0.224 1 98.81 40 ALA B CA 1
ATOM 1366 C C . ALA B 1 40 ? 3.002 -3.057 -0.825 1 98.81 40 ALA B C 1
ATOM 1368 O O . ALA B 1 40 ? 3.66 -3.396 -1.812 1 98.81 40 ALA B O 1
ATOM 1369 N N . ALA B 1 41 ? 1.798 -3.432 -0.635 1 98.88 41 ALA B N 1
ATOM 1370 C CA . ALA B 1 41 ? 0.983 -4.113 -1.637 1 98.88 41 ALA B CA 1
ATOM 1371 C C . ALA B 1 41 ? -0.412 -3.502 -1.722 1 98.88 41 ALA B C 1
ATOM 1373 O O . ALA B 1 41 ? -0.989 -3.115 -0.703 1 98.88 41 ALA B O 1
ATOM 1374 N N . TYR B 1 42 ? -0.893 -3.357 -2.908 1 98.75 42 TYR B N 1
ATOM 1375 C CA . TYR B 1 42 ? -2.293 -3.062 -3.195 1 98.75 42 TYR B CA 1
ATOM 1376 C C . TYR B 1 42 ? -2.941 -4.199 -3.975 1 98.75 42 TYR B C 1
ATOM 1378 O O . TYR B 1 42 ? -2.363 -4.711 -4.938 1 98.75 42 TYR B O 1
ATOM 1386 N N . GLY B 1 43 ? -4.117 -4.613 -3.541 1 98.5 43 GLY B N 1
ATOM 1387 C CA . GLY B 1 43 ? -4.879 -5.641 -4.234 1 98.5 43 GLY B CA 1
ATOM 1388 C C . GLY B 1 43 ? -6.309 -5.23 -4.527 1 98.5 43 GLY B C 1
ATOM 1389 O O . GLY B 1 43 ? -6.934 -4.531 -3.73 1 98.5 43 GLY B O 1
ATOM 1390 N N . GLU B 1 44 ? -6.793 -5.746 -5.617 1 98 44 GLU B N 1
ATOM 1391 C CA . GLU B 1 44 ? -8.18 -5.488 -5.996 1 98 44 GLU B CA 1
ATOM 1392 C C . GLU B 1 44 ? -8.789 -6.691 -6.715 1 98 44 GLU B C 1
ATOM 1394 O O . GLU B 1 44 ? -8.133 -7.316 -7.551 1 98 44 GLU B O 1
ATOM 1399 N N . ASN B 1 45 ? -10.062 -6.945 -6.414 1 98.19 45 ASN B N 1
ATOM 1400 C CA . ASN B 1 45 ? -10.789 -7.988 -7.129 1 98.19 45 ASN B CA 1
ATOM 1401 C C . ASN B 1 45 ? -11.047 -7.598 -8.586 1 98.19 45 ASN B C 1
ATOM 1403 O O . ASN B 1 45 ? -11.516 -6.496 -8.859 1 98.19 45 ASN B O 1
ATOM 1407 N N . THR B 1 46 ? -10.766 -8.516 -9.469 1 98.5 46 THR B N 1
ATOM 1408 C CA . THR B 1 46 ? -11.039 -8.266 -10.883 1 98.5 46 THR B CA 1
ATOM 1409 C C . THR B 1 46 ? -12.258 -9.062 -11.344 1 98.5 46 THR B C 1
ATOM 1411 O O . THR B 1 46 ? -12.695 -8.922 -12.492 1 98.5 46 THR B O 1
ATOM 1414 N N . SER B 1 47 ? -12.758 -9.891 -10.516 1 98.06 47 SER B N 1
ATOM 1415 C CA . SER B 1 47 ? -14.016 -10.594 -10.742 1 98.06 47 SER B CA 1
ATOM 1416 C C . SER B 1 47 ? -14.875 -10.609 -9.484 1 98.06 47 SER B C 1
ATOM 1418 O O . SER B 1 47 ? -14.398 -10.273 -8.398 1 98.06 47 SER B O 1
ATOM 1420 N N . ASP B 1 48 ? -16.141 -10.93 -9.672 1 96.62 48 ASP B N 1
ATOM 1421 C CA . ASP B 1 48 ? -17 -11.18 -8.523 1 96.62 48 ASP B CA 1
ATOM 1422 C C . ASP B 1 48 ? -16.609 -12.484 -7.824 1 96.62 48 ASP B C 1
ATOM 1424 O O . ASP B 1 48 ? -15.93 -13.328 -8.406 1 96.62 48 ASP B O 1
ATOM 1428 N N . LEU B 1 49 ? -16.984 -12.5 -6.535 1 95.69 49 LEU B N 1
ATOM 1429 C CA . LEU B 1 49 ? -16.844 -13.75 -5.801 1 95.69 49 LEU B CA 1
ATOM 1430 C C . LEU B 1 49 ? -17.781 -14.812 -6.344 1 95.69 49 LEU B C 1
ATOM 1432 O O . LEU B 1 49 ? -19 -14.594 -6.43 1 95.69 49 LEU B O 1
ATOM 1436 N N . ASN B 1 50 ? -17.172 -15.938 -6.707 1 97.06 50 ASN B N 1
ATOM 1437 C CA . ASN B 1 50 ? -17.953 -17.078 -7.18 1 97.06 50 ASN B CA 1
ATOM 1438 C C . ASN B 1 50 ? -18.031 -18.172 -6.125 1 97.06 50 ASN B C 1
ATOM 1440 O O . ASN B 1 50 ? -17.031 -18.812 -5.805 1 97.06 50 ASN B O 1
ATOM 1444 N N . SER B 1 51 ? -19.219 -18.438 -5.641 1 95.94 51 SER B N 1
ATOM 1445 C CA . SER B 1 51 ? -19.391 -19.516 -4.66 1 95.94 51 SER B CA 1
ATOM 1446 C C . SER B 1 51 ? -19.281 -20.891 -5.312 1 95.94 51 SER B C 1
ATOM 1448 O O . SER B 1 51 ? -19.969 -21.172 -6.301 1 95.94 51 SER B O 1
ATOM 1450 N N . VAL B 1 52 ? -18.406 -21.703 -4.73 1 94.94 52 VAL B N 1
ATOM 1451 C CA . VAL B 1 52 ? -18.25 -23.047 -5.285 1 94.94 52 VAL B CA 1
ATOM 1452 C C . VAL B 1 52 ? -18.766 -24.078 -4.285 1 94.94 52 VAL B C 1
ATOM 1454 O O . VAL B 1 52 ? -18.453 -25.266 -4.398 1 94.94 52 VAL B O 1
ATOM 1457 N N . GLY B 1 53 ? -19.484 -23.578 -3.248 1 91.56 53 GLY B N 1
ATOM 1458 C CA . GLY B 1 53 ? -20.094 -24.438 -2.254 1 91.56 53 GLY B CA 1
ATOM 1459 C C . GLY B 1 53 ? -19.344 -24.469 -0.937 1 91.56 53 GLY B C 1
ATOM 1460 O O . GLY B 1 53 ? -18.156 -24.156 -0.89 1 91.56 53 GLY B O 1
ATOM 1461 N N . ASN B 1 54 ? -19.984 -24.781 0.193 1 91.06 54 ASN B N 1
ATOM 1462 C CA . ASN B 1 54 ? -19.422 -25.016 1.52 1 91.06 54 ASN B CA 1
ATOM 1463 C C . ASN B 1 54 ? -18.641 -23.797 2.014 1 91.06 54 ASN B C 1
ATOM 1465 O O . ASN B 1 54 ? -17.562 -23.953 2.592 1 91.06 54 ASN B O 1
ATOM 1469 N N . GLY B 1 55 ? -19.062 -22.594 1.632 1 91.19 55 GLY B N 1
ATOM 1470 C CA . GLY B 1 55 ? -18.422 -21.375 2.135 1 91.19 55 GLY B CA 1
ATOM 1471 C C . GLY B 1 55 ? -17.141 -21.031 1.401 1 91.19 55 GLY B C 1
ATOM 1472 O O . GLY B 1 55 ? -16.344 -20.219 1.883 1 91.19 55 GLY B O 1
ATOM 1473 N N . ARG B 1 56 ? -17 -21.703 0.315 1 95.06 56 ARG B N 1
ATOM 1474 C CA . ARG B 1 56 ? -15.812 -21.469 -0.495 1 95.06 56 ARG B CA 1
ATOM 1475 C C . ARG B 1 56 ? -16.125 -20.578 -1.691 1 95.06 56 ARG B C 1
ATOM 1477 O O . ARG B 1 56 ? -17.109 -20.812 -2.398 1 95.06 56 ARG B O 1
ATOM 1484 N N . PHE B 1 57 ? -15.219 -19.562 -1.882 1 96.56 57 PHE B N 1
ATOM 1485 C CA . PHE B 1 57 ? -15.375 -18.625 -2.99 1 96.56 57 PHE B CA 1
ATOM 1486 C C . PHE B 1 57 ? -14.094 -18.562 -3.822 1 96.56 57 PHE B C 1
ATOM 1488 O O . PHE B 1 57 ? -12.992 -18.547 -3.273 1 96.56 57 PHE B O 1
ATOM 1495 N N . GLU B 1 58 ? -14.242 -18.516 -5.117 1 98.31 58 GLU B N 1
ATOM 1496 C CA . GLU B 1 58 ? -13.141 -18.328 -6.051 1 98.31 58 GLU B CA 1
ATOM 1497 C C . GLU B 1 58 ? -13.312 -17.031 -6.84 1 98.31 58 GLU B C 1
ATOM 1499 O O . GLU B 1 58 ? -14.422 -16.672 -7.238 1 98.31 58 GLU B O 1
ATOM 1504 N N . TYR B 1 59 ? -12.242 -16.328 -7.055 1 98.06 59 TYR B N 1
ATOM 1505 C CA . TYR B 1 59 ? -12.297 -15.078 -7.805 1 98.06 59 TYR B CA 1
ATOM 1506 C C . TYR B 1 59 ? -10.914 -14.68 -8.305 1 98.06 59 TYR B C 1
ATOM 1508 O O . TYR B 1 59 ? -9.922 -15.359 -8.008 1 98.06 59 TYR B O 1
ATOM 1516 N N . THR B 1 60 ? -10.844 -13.742 -9.164 1 98.75 60 THR B N 1
ATOM 1517 C CA . THR B 1 60 ? -9.578 -13.242 -9.695 1 98.75 60 THR B CA 1
ATOM 1518 C C . THR B 1 60 ? -9.273 -11.844 -9.148 1 98.75 60 THR B C 1
ATOM 1520 O O . THR B 1 60 ? -10.188 -11.109 -8.766 1 98.75 60 THR B O 1
ATOM 1523 N N . MET B 1 61 ? -8.016 -11.594 -8.984 1 98.62 61 MET B N 1
ATOM 1524 C CA . MET B 1 61 ? -7.504 -10.328 -8.469 1 98.62 61 MET B CA 1
ATOM 1525 C C . MET B 1 61 ? -6.336 -9.836 -9.312 1 98.62 61 MET B C 1
ATOM 1527 O O . MET B 1 61 ? -5.836 -10.555 -10.18 1 98.62 61 MET B O 1
ATOM 1531 N N . CYS B 1 62 ? -5.93 -8.594 -9.102 1 98.62 62 CYS B N 1
ATOM 1532 C CA . CYS B 1 62 ? -4.617 -8.062 -9.453 1 98.62 62 CYS B CA 1
ATOM 1533 C C . CYS B 1 62 ? -3.947 -7.41 -8.25 1 98.62 62 CYS B C 1
ATOM 1535 O O . CYS B 1 62 ? -4.625 -6.953 -7.332 1 98.62 62 CYS B O 1
ATOM 1537 N N . HIS B 1 63 ? -2.641 -7.43 -8.242 1 98.75 63 HIS B N 1
ATOM 1538 C CA . HIS B 1 63 ? -1.867 -6.785 -7.188 1 98.75 63 HIS B CA 1
ATOM 1539 C C . HIS B 1 63 ? -0.74 -5.938 -7.77 1 98.75 63 HIS B C 1
ATOM 1541 O O . HIS B 1 63 ? -0.219 -6.25 -8.844 1 98.75 63 HIS B O 1
ATOM 1547 N N . VAL B 1 64 ? -0.43 -4.895 -7.125 1 98.62 64 VAL B N 1
ATOM 1548 C CA . VAL B 1 64 ? 0.834 -4.176 -7.254 1 98.62 64 VAL B CA 1
ATOM 1549 C C . VAL B 1 64 ? 1.629 -4.293 -5.957 1 98.62 64 VAL B C 1
ATOM 1551 O O . VAL B 1 64 ? 1.125 -3.959 -4.879 1 98.62 64 VAL B O 1
ATOM 1554 N N . PHE B 1 65 ? 2.834 -4.812 -6.098 1 98.75 65 PHE B N 1
ATOM 1555 C CA . PHE B 1 65 ? 3.795 -4.852 -5 1 98.75 65 PHE B CA 1
ATOM 1556 C C . PHE B 1 65 ? 4.891 -3.814 -5.199 1 98.75 65 PHE B C 1
ATOM 1558 O O . PHE B 1 65 ? 5.496 -3.744 -6.27 1 98.75 65 PHE B O 1
ATOM 1565 N N . LEU B 1 66 ? 5.109 -3.004 -4.176 1 98.75 66 LEU B N 1
ATOM 1566 C CA . LEU B 1 66 ? 6.109 -1.946 -4.23 1 98.75 66 LEU B CA 1
ATOM 1567 C C . LEU B 1 66 ? 7.117 -2.096 -3.096 1 98.75 66 LEU B C 1
ATOM 1569 O O . LEU B 1 66 ? 6.758 -1.979 -1.921 1 98.75 66 LEU B O 1
ATOM 1573 N N . ASP B 1 67 ? 8.352 -2.338 -3.492 1 98.62 67 ASP B N 1
ATOM 1574 C CA . ASP B 1 67 ? 9.438 -2.439 -2.523 1 98.62 67 ASP B CA 1
ATOM 1575 C C . ASP B 1 67 ? 9.961 -1.057 -2.135 1 98.62 67 ASP B C 1
ATOM 1577 O O . ASP B 1 67 ? 9.883 -0.115 -2.926 1 98.62 67 ASP B O 1
ATOM 1581 N N . LYS B 1 68 ? 10.555 -0.976 -1.006 1 98.06 68 LYS B N 1
ATOM 1582 C CA . LYS B 1 68 ? 11.078 0.293 -0.503 1 98.06 68 LYS B CA 1
ATOM 1583 C C . LYS B 1 68 ? 12.164 0.842 -1.417 1 98.06 68 LYS B C 1
ATOM 1585 O O . LYS B 1 68 ? 12.43 2.047 -1.426 1 98.06 68 LYS B O 1
ATOM 1590 N N . CYS B 1 69 ? 12.766 0.01 -2.164 1 96.31 69 CYS B N 1
ATOM 1591 C CA . CYS B 1 69 ? 13.812 0.475 -3.066 1 96.31 69 CYS B CA 1
ATOM 1592 C C . CYS B 1 69 ? 13.219 1.003 -4.367 1 96.31 69 CYS B C 1
ATOM 1594 O O . CYS B 1 69 ? 13.953 1.461 -5.246 1 96.31 69 CYS B O 1
ATOM 1596 N N . GLY B 1 70 ? 11.938 0.9 -4.531 1 96.31 70 GLY B N 1
ATOM 1597 C CA . GLY B 1 70 ? 11.266 1.425 -5.711 1 96.31 70 GLY B CA 1
ATOM 1598 C C . GLY B 1 70 ? 10.945 0.357 -6.738 1 96.31 70 GLY B C 1
ATOM 1599 O O . GLY B 1 70 ? 10.25 0.621 -7.719 1 96.31 70 GLY B O 1
ATOM 1600 N N . SER B 1 71 ? 11.445 -0.926 -6.543 1 97.25 71 SER B N 1
ATOM 1601 C CA . SER B 1 71 ? 11.125 -2.025 -7.449 1 97.25 71 SER B CA 1
ATOM 1602 C C . SER B 1 71 ? 9.672 -2.471 -7.289 1 97.25 71 SER B C 1
ATOM 1604 O O . SER B 1 71 ? 9.125 -2.424 -6.191 1 97.25 71 SER B O 1
ATOM 1606 N N . LYS B 1 72 ? 9.148 -2.998 -8.43 1 97.5 72 LYS B N 1
ATOM 1607 C CA . LYS B 1 72 ? 7.719 -3.291 -8.414 1 97.5 72 LYS B CA 1
ATOM 1608 C C . LYS B 1 72 ? 7.418 -4.605 -9.133 1 97.5 72 LYS B C 1
ATOM 1610 O O . LYS B 1 72 ? 8.102 -4.965 -10.094 1 97.5 72 LYS B O 1
ATOM 1615 N N . LEU B 1 73 ? 6.406 -5.277 -8.641 1 98.19 73 LEU B N 1
ATOM 1616 C CA . LEU B 1 73 ? 5.754 -6.383 -9.328 1 98.19 73 LEU B CA 1
ATOM 1617 C C . LEU B 1 73 ? 4.273 -6.094 -9.547 1 98.19 73 LEU B C 1
ATOM 1619 O O . LEU B 1 73 ? 3.604 -5.57 -8.648 1 98.19 73 LEU B O 1
ATOM 1623 N N . ARG B 1 74 ? 3.775 -6.406 -10.688 1 98.5 74 ARG B N 1
ATOM 1624 C CA . ARG B 1 74 ? 2.34 -6.5 -10.938 1 98.5 74 ARG B CA 1
ATOM 1625 C C . ARG B 1 74 ? 1.928 -7.938 -11.234 1 98.5 74 ARG B C 1
ATOM 1627 O O . ARG B 1 74 ? 2.621 -8.648 -11.961 1 98.5 74 ARG B O 1
ATOM 1634 N N . THR B 1 75 ? 0.824 -8.344 -10.75 1 98.75 75 THR B N 1
ATOM 1635 C CA . THR B 1 75 ? 0.422 -9.734 -10.914 1 98.75 75 THR B CA 1
ATOM 1636 C C . THR B 1 75 ? -1.042 -9.828 -11.328 1 98.75 75 THR B C 1
ATOM 1638 O O . THR B 1 75 ? -1.813 -8.891 -11.133 1 98.75 75 THR B O 1
ATOM 1641 N N . GLN B 1 76 ? -1.376 -10.875 -11.93 1 98.81 76 GLN B N 1
ATOM 1642 C CA . GLN B 1 76 ? -2.73 -11.383 -12.109 1 98.81 76 GLN B CA 1
ATOM 1643 C C . GLN B 1 76 ? -2.963 -12.641 -11.281 1 98.81 76 GLN B C 1
ATOM 1645 O O . GLN B 1 76 ? -2.209 -13.609 -11.383 1 98.81 76 GLN B O 1
ATOM 1650 N N . ASP B 1 77 ? -3.988 -12.594 -10.57 1 98.81 77 ASP B N 1
ATOM 1651 C CA . ASP B 1 77 ? -4.047 -13.539 -9.461 1 98.81 77 ASP B CA 1
ATOM 1652 C C . ASP B 1 77 ? -5.293 -14.414 -9.547 1 98.81 77 ASP B C 1
ATOM 1654 O O . ASP B 1 77 ? -6.297 -14.016 -10.148 1 98.81 77 ASP B O 1
ATOM 1658 N N . ARG B 1 78 ? -5.219 -15.562 -8.891 1 98.81 78 ARG B N 1
ATOM 1659 C CA . ARG B 1 78 ? -6.348 -16.406 -8.516 1 98.81 78 ARG B CA 1
ATOM 1660 C C . ARG B 1 78 ? -6.457 -16.531 -7 1 98.81 78 ARG B C 1
ATOM 1662 O O . ARG B 1 78 ? -5.473 -16.859 -6.328 1 98.81 78 ARG B O 1
ATOM 1669 N N . ALA B 1 79 ? -7.637 -16.281 -6.504 1 98.56 79 ALA B N 1
ATOM 1670 C CA . ALA B 1 79 ? -7.836 -16.297 -5.055 1 98.56 79 ALA B CA 1
ATOM 1671 C C . ALA B 1 79 ? -8.922 -17.281 -4.652 1 98.56 79 ALA B C 1
ATOM 1673 O O . ALA B 1 79 ? -9.891 -17.484 -5.395 1 98.56 79 ALA B O 1
ATOM 1674 N N . VAL B 1 80 ? -8.742 -17.844 -3.5 1 97.81 80 VAL B N 1
ATOM 1675 C CA . VAL B 1 80 ? -9.742 -18.688 -2.854 1 97.81 80 VAL B CA 1
ATOM 1676 C C . VAL B 1 80 ? -9.984 -18.203 -1.426 1 97.81 80 VAL B C 1
ATOM 1678 O O . VAL B 1 80 ? -9.047 -18.109 -0.626 1 97.81 80 VAL B O 1
ATOM 1681 N N . LEU B 1 81 ? -11.195 -17.938 -1.143 1 95.81 81 LEU B N 1
ATOM 1682 C CA . LEU B 1 81 ? -11.633 -17.531 0.19 1 95.81 81 LEU B CA 1
ATOM 1683 C C . LEU B 1 81 ? -12.508 -18.625 0.818 1 95.81 81 LEU B C 1
ATOM 1685 O O . LEU B 1 81 ? -13.484 -19.062 0.208 1 95.81 81 LEU B O 1
ATOM 1689 N N . GLN B 1 82 ? -12.109 -19.047 1.945 1 94.94 82 GLN B N 1
ATOM 1690 C CA . GLN B 1 82 ? -12.914 -19.969 2.738 1 94.94 82 GLN B CA 1
ATOM 1691 C C . GLN B 1 82 ? -13.477 -19.281 3.98 1 94.94 82 GLN B C 1
ATOM 1693 O O . GLN B 1 82 ? -12.727 -18.906 4.887 1 94.94 82 GLN B O 1
ATOM 1698 N N . THR B 1 83 ? -14.742 -19.094 4.02 1 90 83 THR B N 1
ATOM 1699 C CA . THR B 1 83 ? -15.359 -18.406 5.145 1 90 83 THR B CA 1
ATOM 1700 C C . THR B 1 83 ? -15.742 -19.391 6.246 1 90 83 THR B C 1
ATOM 1702 O O . THR B 1 83 ? -16.094 -20.531 5.965 1 90 83 THR B O 1
ATOM 1705 N N . SER B 1 84 ? -15.336 -18.922 7.504 1 77.5 84 SER B N 1
ATOM 1706 C CA . SER B 1 84 ? -15.82 -19.734 8.617 1 77.5 84 SER B CA 1
ATOM 1707 C C . SER B 1 84 ? -17.094 -19.156 9.211 1 77.5 84 SER B C 1
ATOM 1709 O O . SER B 1 84 ? -17.234 -17.938 9.312 1 77.5 84 SER B O 1
ATOM 1711 N N . THR B 1 85 ? -18.078 -19.984 9.398 1 66.25 85 THR B N 1
ATOM 1712 C CA . THR B 1 85 ? -19.359 -19.578 9.977 1 66.25 85 THR B CA 1
ATOM 1713 C C . THR B 1 85 ? -19.25 -19.469 11.492 1 66.25 85 THR B C 1
ATOM 1715 O O . THR B 1 85 ? -20.062 -18.797 12.133 1 66.25 85 THR B O 1
ATOM 1718 N N . GLU B 1 86 ? -18.156 -19.906 12.039 1 67.31 86 GLU B N 1
ATOM 1719 C CA . GLU B 1 86 ? -18.188 -20.031 13.492 1 67.31 86 GLU B CA 1
ATOM 1720 C C . GLU B 1 86 ? -17.469 -18.859 14.156 1 67.31 86 GLU B C 1
ATOM 1722 O O . GLU B 1 86 ? -18 -18.25 15.094 1 67.31 86 GLU B O 1
ATOM 1727 N N . ASP B 1 87 ? -16.281 -18.453 13.68 1 68.88 87 ASP B N 1
ATOM 1728 C CA . ASP B 1 87 ? -15.492 -17.547 14.5 1 68.88 87 ASP B CA 1
ATOM 1729 C C . ASP B 1 87 ? -15.211 -16.234 13.75 1 68.88 87 ASP B C 1
ATOM 1731 O O . ASP B 1 87 ? -14.508 -15.359 14.258 1 68.88 87 ASP B O 1
ATOM 1735 N N . GLY B 1 88 ? -15.812 -16.047 12.547 1 77.62 88 GLY B N 1
ATOM 1736 C CA . GLY B 1 88 ? -15.648 -14.812 11.805 1 77.62 88 GLY B CA 1
ATOM 1737 C C . GLY B 1 88 ? -14.289 -14.688 11.141 1 77.62 88 GLY B C 1
ATOM 1738 O O . GLY B 1 88 ? -13.922 -13.617 10.648 1 77.62 88 GLY B O 1
ATOM 1739 N N . VAL B 1 89 ? -13.516 -15.836 11.297 1 84.75 89 VAL B N 1
ATOM 1740 C CA . VAL B 1 89 ? -12.203 -15.852 10.664 1 84.75 89 VAL B CA 1
ATOM 1741 C C . VAL B 1 89 ? -12.258 -16.656 9.367 1 84.75 89 VAL B C 1
ATOM 1743 O O . VAL B 1 89 ? -12.742 -17.797 9.359 1 84.75 89 VAL B O 1
ATOM 1746 N N . SER B 1 90 ? -11.828 -16.031 8.289 1 92 90 SER B N 1
ATOM 1747 C CA . SER B 1 90 ? -11.766 -16.672 6.984 1 92 90 SER B CA 1
ATOM 1748 C C . SER B 1 90 ? -10.32 -16.969 6.582 1 92 90 SER B C 1
ATOM 1750 O O . SER B 1 90 ? -9.398 -16.297 7.035 1 92 90 SER B O 1
ATOM 1752 N N . THR B 1 91 ? -10.188 -18 5.793 1 95.25 91 THR B N 1
ATOM 1753 C CA . THR B 1 91 ? -8.875 -18.281 5.23 1 95.25 91 THR B CA 1
ATOM 1754 C C . THR B 1 91 ? -8.789 -17.797 3.789 1 95.25 91 THR B C 1
ATOM 1756 O O . THR B 1 91 ? -9.75 -17.906 3.029 1 95.25 91 THR B O 1
ATOM 1759 N N . LEU B 1 92 ? -7.656 -17.266 3.467 1 96.75 92 LEU B N 1
ATOM 1760 C CA . LEU B 1 92 ? -7.398 -16.703 2.141 1 96.75 92 LEU B CA 1
ATOM 1761 C C . LEU B 1 92 ? -6.148 -17.328 1.528 1 96.75 92 LEU B C 1
ATOM 1763 O O . LEU B 1 92 ? -5.09 -17.375 2.164 1 96.75 92 LEU B O 1
ATOM 1767 N N . GLU B 1 93 ? -6.301 -17.875 0.34 1 98.44 93 GLU B N 1
ATOM 1768 C CA . GLU B 1 93 ? -5.191 -18.344 -0.487 1 98.44 93 GLU B CA 1
ATOM 1769 C C . GLU B 1 93 ? -5.152 -17.594 -1.823 1 98.44 93 GLU B C 1
ATOM 1771 O O . GLU B 1 93 ? -6.172 -17.484 -2.502 1 98.44 93 GLU B O 1
ATOM 1776 N N . VAL B 1 94 ? -4.008 -17.125 -2.223 1 98.75 94 VAL B N 1
ATOM 1777 C CA . VAL B 1 94 ? -3.873 -16.391 -3.479 1 98.75 94 VAL B CA 1
ATOM 1778 C C . VAL B 1 94 ? -2.656 -16.906 -4.246 1 98.75 94 VAL B C 1
ATOM 1780 O O . VAL B 1 94 ? -1.589 -17.109 -3.662 1 98.75 94 VAL B O 1
ATOM 1783 N N . GLU B 1 95 ? -2.82 -17.172 -5.492 1 98.94 95 GLU B N 1
ATOM 1784 C CA . GLU B 1 95 ? -1.726 -17.406 -6.43 1 98.94 95 GLU B CA 1
ATOM 1785 C C . GLU B 1 95 ? -1.473 -16.172 -7.289 1 98.94 95 GLU B C 1
ATOM 1787 O O . GLU B 1 95 ? -2.377 -15.68 -7.973 1 98.94 95 GLU B O 1
ATOM 1792 N N . TYR B 1 96 ? -0.269 -15.703 -7.215 1 98.88 96 TYR B N 1
ATOM 1793 C CA . TYR B 1 96 ? 0.131 -14.492 -7.93 1 98.88 96 TYR B CA 1
ATOM 1794 C C . TYR B 1 96 ? 0.944 -14.836 -9.172 1 98.88 96 TYR B C 1
ATOM 1796 O O . TYR B 1 96 ? 2.033 -15.406 -9.07 1 98.88 96 TYR B O 1
ATOM 1804 N N . THR B 1 97 ? 0.513 -14.477 -10.359 1 98.88 97 THR B N 1
ATOM 1805 C CA . THR B 1 97 ? 1.289 -14.609 -11.586 1 98.88 97 THR B CA 1
ATOM 1806 C C . THR B 1 97 ? 1.863 -13.266 -12.008 1 98.88 97 THR B C 1
ATOM 1808 O O . THR B 1 97 ? 1.115 -12.328 -12.305 1 98.88 97 THR B O 1
ATOM 1811 N N . VAL B 1 98 ? 3.156 -13.195 -12.125 1 98.75 98 VAL B N 1
ATOM 1812 C CA . VAL B 1 98 ? 3.838 -11.945 -12.438 1 98.75 98 VAL B CA 1
ATOM 1813 C C . VAL B 1 98 ? 3.586 -11.57 -13.898 1 98.75 98 VAL B C 1
ATOM 1815 O O . VAL B 1 98 ? 3.834 -12.375 -14.805 1 98.75 98 VAL B O 1
ATOM 1818 N N . VAL B 1 99 ? 3.156 -10.305 -14.109 1 98.38 99 VAL B N 1
ATOM 1819 C CA . VAL B 1 99 ? 2.916 -9.859 -15.484 1 98.38 99 VAL B CA 1
ATOM 1820 C C . VAL B 1 99 ? 3.797 -8.656 -15.797 1 98.38 99 VAL B C 1
ATOM 1822 O O . VAL B 1 99 ? 3.98 -8.305 -16.969 1 98.38 99 VAL B O 1
ATOM 1825 N N . GLU B 1 100 ? 4.285 -8.016 -14.781 1 96.75 100 GLU B N 1
ATOM 1826 C CA . GLU B 1 100 ? 5.234 -6.91 -14.906 1 96.75 100 GLU B CA 1
ATOM 1827 C C . GLU B 1 100 ? 6.227 -6.91 -13.742 1 96.75 100 GLU B C 1
ATOM 1829 O O . GLU B 1 100 ? 5.852 -7.168 -12.602 1 96.75 100 GLU B O 1
ATOM 1834 N N . ALA B 1 101 ? 7.469 -6.625 -14.062 1 97.38 101 ALA B N 1
ATOM 1835 C CA . ALA B 1 101 ? 8.531 -6.551 -13.062 1 97.38 101 ALA B CA 1
ATOM 1836 C C . ALA B 1 101 ? 9.531 -5.449 -13.406 1 97.38 101 ALA B C 1
ATOM 1838 O O . ALA B 1 101 ? 10.016 -5.375 -14.531 1 97.38 101 ALA B O 1
ATOM 1839 N N . THR B 1 102 ? 9.812 -4.625 -12.422 1 96.25 102 THR B N 1
ATOM 1840 C CA . THR B 1 102 ? 10.766 -3.539 -12.641 1 96.25 102 THR B CA 1
ATOM 1841 C C . THR B 1 102 ? 11.844 -3.539 -11.562 1 96.25 102 THR B C 1
ATOM 1843 O O . THR B 1 102 ? 11.719 -4.242 -10.562 1 96.25 102 THR B O 1
ATOM 1846 N N . GLY B 1 103 ? 12.914 -2.744 -11.82 1 95.88 103 GLY B N 1
ATOM 1847 C CA . GLY B 1 103 ? 13.992 -2.662 -10.852 1 95.88 103 GLY B CA 1
ATOM 1848 C C . GLY B 1 103 ? 14.711 -3.984 -10.641 1 95.88 103 GLY B C 1
ATOM 1849 O O . GLY B 1 103 ? 15.078 -4.66 -11.602 1 95.88 103 GLY B O 1
ATOM 1850 N N . ARG B 1 104 ? 14.867 -4.359 -9.367 1 96.12 104 ARG B N 1
ATOM 1851 C CA . ARG B 1 104 ? 15.617 -5.57 -9.055 1 96.12 104 ARG B CA 1
ATOM 1852 C C . ARG B 1 104 ? 14.859 -6.816 -9.5 1 96.12 104 ARG B C 1
ATOM 1854 O O . ARG B 1 104 ? 15.414 -7.914 -9.531 1 96.12 104 ARG B O 1
ATOM 1861 N N . PHE B 1 105 ? 13.586 -6.648 -9.82 1 97 105 PHE B N 1
ATOM 1862 C CA . PHE B 1 105 ? 12.773 -7.777 -10.266 1 97 105 PHE B CA 1
ATOM 1863 C C . PHE B 1 105 ? 12.773 -7.879 -11.789 1 97 105 PHE B C 1
ATOM 1865 O O . PHE B 1 105 ? 12.203 -8.82 -12.352 1 97 105 PHE B O 1
ATOM 1872 N N . ALA B 1 106 ? 13.352 -6.891 -12.461 1 96.56 106 ALA B N 1
ATOM 1873 C CA . ALA B 1 106 ? 13.305 -6.859 -13.922 1 96.56 106 ALA B CA 1
ATOM 1874 C C . ALA B 1 106 ? 13.828 -8.164 -14.516 1 96.56 106 ALA B C 1
ATOM 1876 O O . ALA B 1 106 ? 14.875 -8.664 -14.109 1 96.56 106 ALA B O 1
ATOM 1877 N N . GLY B 1 107 ? 13.039 -8.734 -15.422 1 96.5 107 GLY B N 1
ATOM 1878 C CA . GLY B 1 107 ? 13.438 -9.945 -16.125 1 96.5 107 GLY B CA 1
ATOM 1879 C C . GLY B 1 107 ? 12.953 -11.211 -15.445 1 96.5 107 GLY B C 1
ATOM 1880 O O . GLY B 1 107 ? 13.062 -12.305 -16.016 1 96.5 107 GLY B O 1
ATOM 1881 N N . TYR B 1 108 ? 12.484 -11.055 -14.234 1 97.75 108 TYR B N 1
ATOM 1882 C CA . TYR B 1 108 ? 11.977 -12.227 -13.523 1 97.75 108 TYR B CA 1
ATOM 1883 C C . TYR B 1 108 ? 10.484 -12.422 -13.789 1 97.75 108 TYR B C 1
ATOM 1885 O O . TYR B 1 108 ? 9.758 -11.445 -14.008 1 97.75 108 TYR B O 1
ATOM 1893 N N . GLY B 1 109 ? 10.094 -13.68 -13.812 1 97.94 109 GLY B N 1
ATOM 1894 C CA . GLY B 1 109 ? 8.695 -14.055 -13.984 1 97.94 109 GLY B CA 1
ATOM 1895 C C . GLY B 1 109 ? 8.336 -15.336 -13.25 1 97.94 109 GLY B C 1
ATOM 1896 O O . GLY B 1 109 ? 9.141 -15.867 -12.484 1 97.94 109 GLY B O 1
ATOM 1897 N N . GLY B 1 110 ? 7.086 -15.727 -13.445 1 98.12 110 GLY B N 1
ATOM 1898 C CA . GLY B 1 110 ? 6.566 -16.891 -12.75 1 98.12 110 GLY B CA 1
ATOM 1899 C C . GLY B 1 110 ? 5.465 -16.562 -11.766 1 98.12 110 GLY B C 1
ATOM 1900 O O . GLY B 1 110 ? 4.715 -15.602 -11.961 1 98.12 110 GLY B O 1
ATOM 1901 N N . ALA B 1 111 ? 5.289 -17.5 -10.836 1 98.44 111 ALA B N 1
ATOM 1902 C CA . ALA B 1 111 ? 4.195 -17.328 -9.883 1 98.44 111 ALA B CA 1
ATOM 1903 C C . ALA B 1 111 ? 4.66 -17.609 -8.453 1 98.44 111 ALA B C 1
ATOM 1905 O O . ALA B 1 111 ? 5.625 -18.359 -8.25 1 98.44 111 ALA B O 1
ATOM 1906 N N . PHE B 1 112 ? 4.043 -16.984 -7.488 1 98.69 112 PHE B N 1
ATOM 1907 C CA . PHE B 1 112 ? 4.188 -17.281 -6.066 1 98.69 112 PHE B CA 1
ATOM 1908 C C . PHE B 1 112 ? 2.83 -17.281 -5.375 1 98.69 112 PHE B C 1
ATOM 1910 O O . PHE B 1 112 ? 1.803 -17.031 -6.012 1 98.69 112 PHE B O 1
ATOM 1917 N N . ARG B 1 113 ? 2.846 -17.672 -4.094 1 98.81 113 ARG B N 1
ATOM 1918 C CA . ARG B 1 113 ? 1.562 -17.891 -3.434 1 98.81 113 ARG B CA 1
ATOM 1919 C C . ARG B 1 113 ? 1.571 -17.312 -2.021 1 98.81 113 ARG B C 1
ATOM 1921 O O . ARG B 1 113 ? 2.637 -17.109 -1.438 1 98.81 113 ARG B O 1
ATOM 1928 N N . SER B 1 114 ? 0.419 -17.062 -1.562 1 98.75 114 SER B N 1
ATOM 1929 C CA . SER B 1 114 ? 0.253 -16.703 -0.157 1 98.75 114 SER B CA 1
ATOM 1930 C C . SER B 1 114 ? -0.909 -17.453 0.474 1 98.75 114 SER B C 1
ATOM 1932 O O . SER B 1 114 ? -1.816 -17.906 -0.227 1 98.75 114 SER B O 1
ATOM 1934 N N . ARG B 1 115 ? -0.817 -17.609 1.729 1 98.44 115 ARG B N 1
ATOM 1935 C CA . ARG B 1 115 ? -1.87 -18.188 2.561 1 98.44 115 ARG B CA 1
ATOM 1936 C C . ARG B 1 115 ? -1.939 -17.484 3.914 1 98.44 115 ARG B C 1
ATOM 1938 O O . ARG B 1 115 ? -0.907 -17.172 4.504 1 98.44 115 ARG B O 1
ATOM 1945 N N . GLY B 1 116 ? -3.158 -17.328 4.363 1 97.44 116 GLY B N 1
ATOM 1946 C CA . GLY B 1 116 ? -3.352 -16.719 5.672 1 97.44 116 GLY B CA 1
ATOM 1947 C C . GLY B 1 116 ? -4.812 -16.547 6.043 1 97.44 116 GLY B C 1
ATOM 1948 O O . GLY B 1 116 ? -5.645 -17.391 5.695 1 97.44 116 GLY B O 1
ATOM 1949 N N . TRP B 1 117 ? -5.07 -15.531 6.852 1 94.25 117 TRP B N 1
ATOM 1950 C CA . TRP B 1 117 ? -6.43 -15.375 7.363 1 94.25 117 TRP B CA 1
ATOM 1951 C C . TRP B 1 117 ? -6.887 -13.922 7.266 1 94.25 117 TRP B C 1
ATOM 1953 O O . TRP B 1 117 ? -6.059 -13.016 7.203 1 94.25 117 TRP B O 1
ATOM 1963 N N . LEU B 1 118 ? -8.148 -13.812 7.199 1 92.38 118 LEU B N 1
ATOM 1964 C CA . LEU B 1 118 ? -8.859 -12.539 7.266 1 92.38 118 LEU B CA 1
ATOM 1965 C C . LEU B 1 118 ? -9.914 -12.562 8.367 1 92.38 118 LEU B C 1
ATOM 1967 O O . LEU B 1 118 ? -10.625 -13.555 8.531 1 92.38 118 LEU B O 1
ATOM 1971 N N . SER B 1 119 ? -9.93 -11.539 9.102 1 89.44 119 SER B N 1
ATOM 1972 C CA . SER B 1 119 ? -10.938 -11.414 10.148 1 89.44 119 SER B CA 1
ATOM 1973 C C . SER B 1 119 ? -11.734 -10.125 10 1 89.44 119 SER B C 1
ATOM 1975 O O . SER B 1 119 ? -11.164 -9.062 9.75 1 89.44 119 SER B O 1
ATOM 1977 N N . MET B 1 120 ? -12.984 -10.422 10.062 1 77.06 120 MET B N 1
ATOM 1978 C CA . MET B 1 120 ? -13.859 -9.258 10.07 1 77.06 120 MET B CA 1
ATOM 1979 C C . MET B 1 120 ? -14.188 -8.836 11.5 1 77.06 120 MET B C 1
ATOM 1981 O O . MET B 1 120 ? -14.461 -9.688 12.352 1 77.06 120 MET B O 1
ATOM 1985 N N . ARG B 1 121 ? -13.516 -7.891 12.172 1 58.03 121 ARG B N 1
ATOM 1986 C CA . ARG B 1 121 ? -13.797 -7.508 13.547 1 58.03 121 ARG B CA 1
ATOM 1987 C C . ARG B 1 121 ? -15.297 -7.301 13.758 1 58.03 121 ARG B C 1
ATOM 1989 O O . ARG B 1 121 ? -15.969 -6.699 12.914 1 58.03 121 ARG B O 1
ATOM 1996 N N . GLU B 1 122 ? -15.766 -8.062 14.875 1 48.78 122 GLU B N 1
ATOM 1997 C CA . GLU B 1 122 ? -17.109 -8.016 15.445 1 48.78 122 GLU B CA 1
ATOM 1998 C C . GLU B 1 122 ? -17.438 -6.621 15.977 1 48.78 122 GLU B C 1
ATOM 2000 O O . GLU B 1 122 ? -16.547 -5.922 16.484 1 48.78 122 GLU B O 1
ATOM 2005 N N . GLY B 1 123 ? -18.5 -5.781 15.672 1 46.44 123 GLY B N 1
ATOM 2006 C CA . GLY B 1 123 ? -19.234 -4.738 16.375 1 46.44 123 GLY B CA 1
ATOM 2007 C C . GLY B 1 123 ? -19.516 -3.533 15.492 1 46.44 123 GLY B C 1
ATOM 2008 O O . GLY B 1 123 ? -20.312 -2.66 15.875 1 46.44 123 GLY B O 1
ATOM 2009 N N . GLU B 1 124 ? -18.375 -2.691 15.336 1 43.09 124 GLU B N 1
ATOM 2010 C CA . GLU B 1 124 ? -18.906 -1.388 14.945 1 43.09 124 GLU B CA 1
ATOM 2011 C C . GLU B 1 124 ? -19.859 -1.513 13.758 1 43.09 124 GLU B C 1
ATOM 2013 O O . GLU B 1 124 ? -19.797 -2.488 13.008 1 43.09 124 GLU B O 1
ATOM 2018 N N . ASN B 1 125 ? -20.891 -0.595 13.695 1 38.09 125 ASN B N 1
ATOM 2019 C CA . ASN B 1 125 ? -21.906 -0.487 12.648 1 38.09 125 ASN B CA 1
ATOM 2020 C C . ASN B 1 125 ? -21.344 -0.92 11.297 1 38.09 125 ASN B C 1
ATOM 2022 O O . ASN B 1 125 ? -20.156 -0.805 11.039 1 38.09 125 ASN B O 1
ATOM 2026 N N . GLY B 1 126 ? -22.172 -1.808 10.461 1 37.38 126 GLY B N 1
ATOM 2027 C CA . GLY B 1 126 ? -22.188 -2.447 9.156 1 37.38 126 GLY B CA 1
ATOM 2028 C C . GLY B 1 126 ? -21.281 -1.769 8.141 1 37.38 126 GLY B C 1
ATOM 2029 O O . GLY B 1 126 ? -20.984 -2.334 7.09 1 37.38 126 GLY B O 1
ATOM 2030 N N . ILE B 1 127 ? -21.453 -0.637 8.055 1 37.19 127 ILE B N 1
ATOM 2031 C CA . ILE B 1 127 ? -21.156 0.006 6.781 1 37.19 127 ILE B CA 1
ATOM 2032 C C . ILE B 1 127 ? -19.656 -0.071 6.5 1 37.19 127 ILE B C 1
ATOM 2034 O O . ILE B 1 127 ? -19.25 -0.277 5.355 1 37.19 127 ILE B O 1
ATOM 2038 N N . ASP B 1 128 ? -18.75 0.265 7.617 1 49.06 128 ASP B N 1
ATOM 2039 C CA . ASP B 1 128 ? -17.359 0.415 7.215 1 49.06 128 ASP B CA 1
ATOM 2040 C C . ASP B 1 128 ? -16.547 -0.839 7.551 1 49.06 128 ASP B C 1
ATOM 2042 O O . ASP B 1 128 ? -15.57 -0.772 8.289 1 49.06 128 ASP B O 1
ATOM 2046 N N . GLN B 1 129 ? -17.156 -2.062 7.391 1 62.59 129 GLN B N 1
ATOM 2047 C CA . GLN B 1 129 ? -16.594 -3.336 7.816 1 62.59 129 GLN B CA 1
ATOM 2048 C C . GLN B 1 129 ? -15.32 -3.66 7.039 1 62.59 129 GLN B C 1
ATOM 2050 O O . GLN B 1 129 ? -15.383 -4.121 5.898 1 62.59 129 GLN B O 1
ATOM 2055 N N . HIS B 1 130 ? -14.227 -3.111 7.605 1 83.69 130 HIS B N 1
ATOM 2056 C CA . HIS B 1 130 ? -12.914 -3.426 7.055 1 83.69 130 HIS B CA 1
ATOM 2057 C C . HIS B 1 130 ? -12.344 -4.688 7.688 1 83.69 130 HIS B C 1
ATOM 2059 O O . HIS B 1 130 ? -12.484 -4.906 8.891 1 83.69 130 HIS B O 1
ATOM 2065 N N . ALA B 1 131 ? -11.891 -5.547 6.859 1 88.19 131 ALA B N 1
ATOM 2066 C CA . ALA B 1 131 ? -11.227 -6.754 7.34 1 88.19 131 ALA B CA 1
ATOM 2067 C C . ALA B 1 131 ? -9.742 -6.5 7.586 1 88.19 131 ALA B C 1
ATOM 2069 O O . ALA B 1 131 ? -9.125 -5.668 6.914 1 88.19 131 ALA B O 1
ATOM 2070 N N . VAL B 1 132 ? -9.297 -7.141 8.641 1 93.5 132 VAL B N 1
ATOM 2071 C CA . VAL B 1 132 ? -7.859 -7.211 8.891 1 9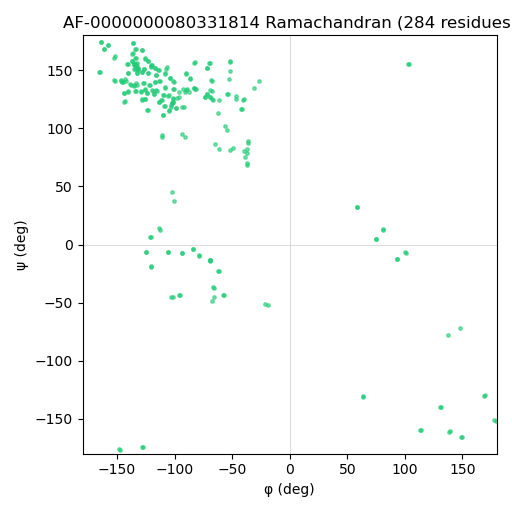3.5 132 VAL B CA 1
ATOM 2072 C C . VAL B 1 132 ? -7.383 -8.656 8.758 1 93.5 132 VAL B C 1
ATOM 2074 O O . VAL B 1 132 ? -8.148 -9.594 8.977 1 93.5 132 VAL B O 1
ATOM 2077 N N . GLY B 1 133 ? -6.09 -8.766 8.336 1 94.81 133 GLY B N 1
ATOM 2078 C CA . GLY B 1 133 ? -5.59 -10.125 8.188 1 94.81 133 GLY B CA 1
ATOM 2079 C C . GLY B 1 133 ? -4.074 -10.188 8.094 1 94.81 133 GLY B C 1
ATOM 2080 O O . GLY B 1 133 ? -3.396 -9.164 8.156 1 94.81 133 GLY B O 1
ATOM 2081 N N . VAL B 1 134 ? -3.639 -11.422 8.086 1 97.31 134 VAL B N 1
ATOM 2082 C CA . VAL B 1 134 ? -2.223 -11.727 7.906 1 97.31 134 VAL B CA 1
ATOM 2083 C C . VAL B 1 134 ? -2.062 -12.867 6.906 1 97.31 134 VAL B C 1
ATOM 2085 O O . VAL B 1 134 ? -2.783 -13.867 6.973 1 97.31 134 VAL B O 1
ATOM 2088 N N . VAL B 1 135 ? -1.089 -12.648 6.039 1 98.19 135 VAL B N 1
ATOM 2089 C CA . VAL B 1 135 ? -0.77 -13.734 5.117 1 98.19 135 VAL B CA 1
ATOM 2090 C C . VAL B 1 135 ? 0.74 -13.961 5.094 1 98.19 135 VAL B C 1
ATOM 2092 O O . VAL B 1 135 ? 1.519 -13.047 5.355 1 98.19 135 VAL B O 1
ATOM 2095 N N . ARG B 1 136 ? 1.095 -15.203 4.809 1 98.69 136 ARG B N 1
ATOM 2096 C CA . ARG B 1 136 ? 2.467 -15.578 4.488 1 98.69 136 ARG B CA 1
ATOM 2097 C C . ARG B 1 136 ? 2.611 -15.922 3.012 1 98.69 136 ARG B C 1
ATOM 2099 O O . ARG B 1 136 ? 1.744 -16.578 2.434 1 98.69 136 ARG B O 1
ATOM 2106 N N . PHE B 1 137 ? 3.654 -15.438 2.381 1 98.62 137 PHE B N 1
ATOM 2107 C CA . PHE B 1 137 ? 3.852 -15.773 0.975 1 98.62 137 PHE B CA 1
ATOM 2108 C C . PHE B 1 137 ? 5.141 -16.562 0.781 1 98.62 137 PHE B C 1
ATOM 2110 O O . PHE B 1 137 ? 6.062 -16.469 1.594 1 98.62 137 PHE B O 1
ATOM 2117 N N . GLU B 1 138 ? 5.141 -17.359 -0.209 1 98.75 138 GLU B N 1
ATOM 2118 C CA . GLU B 1 138 ? 6.254 -18.234 -0.547 1 98.75 138 GLU B CA 1
ATOM 2119 C C . GLU B 1 138 ? 6.285 -18.531 -2.043 1 98.75 138 GLU B C 1
ATOM 2121 O O . GLU B 1 138 ? 5.281 -18.359 -2.738 1 98.75 138 GLU B O 1
ATOM 2126 N N . GLY B 1 139 ? 7.418 -18.984 -2.508 1 98.5 139 GLY B N 1
ATOM 2127 C CA . GLY B 1 139 ? 7.586 -19.359 -3.9 1 98.5 139 GLY B CA 1
ATOM 2128 C C . GLY B 1 139 ? 8.906 -18.906 -4.488 1 98.5 139 GLY B C 1
ATOM 2129 O O . GLY B 1 139 ? 9.891 -18.719 -3.76 1 98.5 139 GLY B O 1
ATOM 2130 N N . GLU B 1 140 ? 8.906 -18.891 -5.781 1 98.25 140 GLU B N 1
ATOM 2131 C CA . GLU B 1 140 ? 10.086 -18.438 -6.504 1 98.25 140 GLU B CA 1
ATOM 2132 C C . GLU B 1 140 ? 9.711 -17.844 -7.859 1 98.25 140 GLU B C 1
ATOM 2134 O O . GLU B 1 140 ? 8.797 -18.344 -8.531 1 98.25 140 GLU B O 1
ATOM 2139 N N . ILE B 1 141 ? 10.398 -16.781 -8.188 1 98.31 141 ILE B N 1
ATOM 2140 C CA . ILE B 1 141 ? 10.312 -16.266 -9.539 1 98.31 141 ILE B CA 1
ATOM 2141 C C . ILE B 1 141 ? 11.672 -16.359 -10.227 1 98.31 141 ILE B C 1
ATOM 2143 O O . ILE B 1 141 ? 12.711 -16.219 -9.578 1 98.31 141 ILE B O 1
ATOM 2147 N N . CYS B 1 142 ? 11.688 -16.609 -11.531 1 98.19 142 CYS B N 1
ATOM 2148 C CA . CYS B 1 142 ? 12.93 -16.922 -12.234 1 98.19 142 CYS B CA 1
ATOM 2149 C C . CYS B 1 142 ? 13.039 -16.109 -13.523 1 98.19 142 CYS B C 1
ATOM 2151 O O . CYS B 1 142 ? 12.023 -15.656 -14.062 1 98.19 142 CYS B O 1
ATOM 2153 N N . ARG B 1 143 ? 14.281 -15.969 -13.898 1 95.56 143 ARG B N 1
ATOM 2154 C CA . ARG B 1 143 ? 14.539 -15.297 -15.164 1 95.56 143 ARG B CA 1
ATOM 2155 C C . ARG B 1 143 ? 14.062 -16.141 -16.344 1 95.56 143 ARG B C 1
ATOM 2157 O O . ARG B 1 143 ? 14.172 -17.375 -16.312 1 95.56 143 ARG B O 1
ATOM 2164 N N . LYS B 1 144 ? 13.508 -15.445 -17.344 1 80.38 144 LYS B N 1
ATOM 2165 C CA . LYS B 1 144 ? 13.148 -16.156 -18.562 1 80.38 144 LYS B CA 1
ATOM 2166 C C . LYS B 1 144 ? 14.375 -16.422 -19.438 1 80.38 144 LYS B C 1
ATOM 2168 O O . LYS B 1 144 ? 15.336 -15.641 -19.406 1 80.38 144 LYS B O 1
#